Protein AF-A0A961GSX2-F1 (afdb_monomer)

Foldseek 3Di:
DDDPDDPQDFDFDDDDDDDDDDDDDDDDDDPDPDDDDPPPDPPDPVVQPDDDALLDFDDWDPPPPDPDDRDPGDDRDAAEACDDLGPPKDFADWEWEQFPQRKIKIKTAKIWDADPVRHTPDIEGIAMFIGGNVCNRHTLAAADPSDTYHLEAQDPPADQDDPQQHDWDWGWQYWYWDDDPFKIKIKTKTFGWTGHPPRDIATFAIWIWIFIGGPVDGQRNHGNHTGTPGNHSAGSPGQHWRNYWDDPNPQKIKIKGWDADVVNDDPDTDDMTITMGGNPDDPPDD

Mean predicted aligned error: 13.29 Å

Solvent-accessible surface area (backbone atoms only — not comparable to full-atom values): 17254 Å² total; per-residue (Å²): 136,90,82,90,76,80,84,82,74,71,54,71,70,85,78,88,82,90,79,92,81,84,90,84,89,85,92,81,83,85,80,74,84,72,82,78,74,82,65,94,74,70,77,63,80,84,72,73,82,74,90,56,49,64,77,35,76,49,69,81,58,94,78,70,83,75,84,76,76,78,62,76,76,52,78,66,68,80,67,41,32,85,64,69,92,62,36,73,56,47,74,36,83,64,39,67,40,73,46,95,84,52,22,27,44,37,33,20,24,43,35,34,38,64,43,97,90,70,48,74,74,48,77,40,47,9,29,40,32,37,12,51,51,92,43,62,44,44,27,33,53,29,68,61,98,87,36,70,60,53,18,40,73,73,56,95,76,28,71,81,54,52,91,70,16,62,45,71,24,32,28,59,41,21,48,32,64,48,83,49,98,79,35,39,36,36,43,33,27,23,34,35,34,14,39,29,69,95,79,35,72,45,77,43,28,27,24,36,27,38,34,81,43,40,83,94,61,68,55,73,48,37,81,50,63,41,48,76,76,38,56,61,71,23,52,71,89,44,80,63,60,25,64,36,52,44,56,68,86,80,53,31,29,44,28,26,19,57,40,70,44,89,71,84,72,75,92,65,64,48,71,65,49,55,31,37,30,37,57,81,45,80,77,78,89,125

Radius of gyration: 20.42 Å; Cα contacts (8 Å, |Δi|>4): 587; chains: 1; bounding box: 56×47×59 Å

pLDDT: mean 72.55, std 27.13, range [20.7, 98.38]

Structure (mmCIF, N/CA/C/O backbone):
data_AF-A0A961GSX2-F1
#
_entry.id   AF-A0A961GSX2-F1
#
loop_
_atom_site.group_PDB
_atom_site.id
_atom_site.type_symbol
_atom_site.label_atom_id
_atom_site.label_alt_id
_atom_site.label_comp_id
_atom_site.label_asym_id
_atom_site.label_entity_id
_atom_site.label_seq_id
_atom_site.pdbx_PDB_ins_code
_atom_site.Cartn_x
_atom_site.Cartn_y
_atom_site.Cartn_z
_atom_site.occupancy
_atom_site.B_iso_or_equiv
_atom_site.auth_seq_id
_atom_site.auth_comp_id
_atom_site.auth_asym_id
_atom_site.auth_atom_id
_atom_site.pdbx_PDB_model_num
ATOM 1 N N . MET A 1 1 ? -24.588 23.757 14.844 1.00 30.72 1 MET A N 1
ATOM 2 C CA . MET A 1 1 ? -24.454 24.289 13.468 1.00 30.72 1 MET A CA 1
ATOM 3 C C . MET A 1 1 ? -23.403 23.452 12.762 1.00 30.72 1 MET A C 1
ATOM 5 O O . MET A 1 1 ? -22.352 23.222 13.338 1.00 30.72 1 MET A O 1
ATOM 9 N N . ALA A 1 2 ? -23.777 22.896 11.614 1.00 33.44 2 ALA A N 1
ATOM 10 C CA . ALA A 1 2 ? -23.168 21.744 10.956 1.00 33.44 2 ALA A CA 1
ATOM 11 C C . ALA A 1 2 ? -21.726 21.938 10.454 1.00 33.44 2 ALA A C 1
ATOM 13 O O . ALA A 1 2 ? -21.381 23.029 10.005 1.00 33.44 2 ALA A O 1
ATOM 14 N N . ARG A 1 3 ? -20.968 20.828 10.427 1.00 22.67 3 ARG A N 1
ATOM 15 C CA . ARG A 1 3 ? -20.075 20.398 9.330 1.00 22.67 3 ARG A CA 1
ATOM 16 C C . ARG A 1 3 ? -19.708 18.914 9.524 1.00 22.67 3 ARG A C 1
ATOM 18 O O . ARG A 1 3 ? -18.653 18.591 10.047 1.00 22.67 3 ARG A O 1
ATOM 25 N N . ASN A 1 4 ? -20.608 18.027 9.094 1.00 29.27 4 ASN A N 1
ATOM 26 C CA . ASN A 1 4 ? -20.240 16.666 8.698 1.00 29.27 4 ASN A CA 1
ATOM 27 C C . ASN A 1 4 ? -19.596 16.776 7.315 1.00 29.27 4 ASN A C 1
ATOM 29 O O . ASN A 1 4 ? -20.260 17.159 6.355 1.00 29.27 4 ASN A O 1
ATOM 33 N N . GLY A 1 5 ? -18.300 16.504 7.244 1.00 25.42 5 GLY A N 1
ATOM 34 C CA . GLY A 1 5 ? -17.524 16.456 6.012 1.00 25.42 5 GLY A CA 1
ATOM 35 C C . GLY A 1 5 ? -16.577 15.271 6.076 1.00 25.42 5 GLY A C 1
ATOM 36 O O . GLY A 1 5 ? -15.369 15.463 6.084 1.00 25.42 5 GLY A O 1
ATOM 37 N N . GLY A 1 6 ? -17.137 14.067 6.217 1.00 24.45 6 GLY A N 1
ATOM 38 C CA . GLY A 1 6 ? -16.404 12.834 5.965 1.00 24.45 6 GLY A CA 1
ATOM 39 C C . GLY A 1 6 ? -16.220 12.704 4.460 1.00 24.45 6 GLY A C 1
ATOM 40 O O . GLY A 1 6 ? -17.197 12.617 3.716 1.00 24.45 6 GLY A O 1
ATOM 41 N N . THR A 1 7 ? -14.977 12.781 4.003 1.00 24.48 7 THR A N 1
ATOM 42 C CA . THR A 1 7 ? -14.621 12.518 2.612 1.00 24.48 7 THR A CA 1
ATOM 43 C C . THR A 1 7 ? -14.797 11.019 2.381 1.00 24.48 7 THR A C 1
ATOM 45 O O . THR A 1 7 ? -13.999 10.217 2.849 1.00 24.48 7 THR A O 1
ATOM 48 N N . HIS A 1 8 ? -15.887 10.629 1.724 1.00 26.08 8 HIS A N 1
ATOM 49 C CA . HIS A 1 8 ? -16.097 9.259 1.265 1.00 26.08 8 HIS A CA 1
ATOM 50 C C . HIS A 1 8 ? -15.268 9.035 -0.003 1.00 26.08 8 HIS A C 1
ATOM 52 O O . HIS A 1 8 ? -15.403 9.800 -0.959 1.00 26.08 8 HIS A O 1
ATOM 58 N N . MET A 1 9 ? -14.423 8.003 -0.016 1.00 30.69 9 MET A N 1
ATOM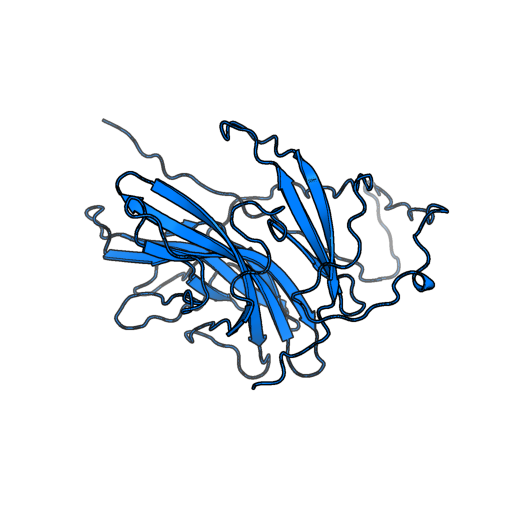 59 C CA . MET A 1 9 ? -13.563 7.675 -1.154 1.00 30.69 9 MET A CA 1
ATOM 60 C C . MET A 1 9 ? -13.942 6.327 -1.768 1.00 30.69 9 MET A C 1
ATOM 62 O O . MET A 1 9 ? -14.301 5.398 -1.056 1.00 30.69 9 MET A O 1
ATOM 66 N N . SER A 1 10 ? -13.909 6.264 -3.101 1.00 23.06 10 SER A N 1
ATOM 67 C CA . SER A 1 10 ? -14.409 5.156 -3.920 1.00 23.06 10 SER A CA 1
ATOM 68 C C . SER A 1 10 ? -13.326 4.130 -4.241 1.00 23.06 10 SER A C 1
ATOM 70 O O . SER A 1 10 ? -12.214 4.509 -4.590 1.00 23.06 10 SER A O 1
ATOM 72 N N . VAL A 1 11 ? -13.677 2.843 -4.190 1.00 29.69 11 VAL A N 1
ATOM 73 C CA . VAL A 1 11 ? -12.814 1.723 -4.595 1.00 29.69 11 VAL A CA 1
ATOM 74 C C . VAL A 1 11 ? -13.090 1.383 -6.064 1.00 29.69 11 VAL A C 1
ATOM 76 O O . VAL A 1 11 ? -14.246 1.204 -6.455 1.00 29.69 11 VAL A O 1
ATOM 79 N N . VAL A 1 12 ? -12.042 1.283 -6.887 1.00 27.12 12 VAL A N 1
ATOM 80 C CA . VAL A 1 12 ? -12.131 0.828 -8.285 1.00 27.12 12 VAL A CA 1
ATOM 81 C C . VAL A 1 12 ? -11.712 -0.637 -8.348 1.00 27.12 12 VAL A C 1
ATOM 83 O O . VAL A 1 12 ? -10.582 -0.978 -8.019 1.00 27.12 12 VAL A O 1
ATOM 86 N N . ARG A 1 13 ? -12.619 -1.511 -8.794 1.00 27.19 13 ARG A N 1
ATOM 87 C CA . ARG A 1 13 ? -12.307 -2.914 -9.094 1.00 27.19 13 ARG A CA 1
ATOM 88 C C . ARG A 1 13 ? -11.785 -3.001 -10.532 1.00 27.19 13 ARG A C 1
ATOM 90 O O . ARG A 1 13 ? -12.547 -2.740 -11.464 1.00 27.19 13 ARG A O 1
ATOM 97 N N . LEU A 1 14 ? -10.522 -3.381 -10.729 1.00 26.23 14 LEU A N 1
ATOM 98 C CA . LEU A 1 14 ? -10.046 -3.884 -12.022 1.00 26.23 14 LEU A CA 1
ATOM 99 C C . LEU A 1 14 ? -10.307 -5.391 -12.067 1.00 26.23 14 LEU A C 1
ATOM 101 O O . LEU A 1 14 ? -9.561 -6.178 -11.501 1.00 26.23 14 LEU A O 1
ATOM 105 N N . GLY A 1 15 ? -11.406 -5.792 -12.704 1.00 23.77 15 GLY A N 1
ATOM 106 C CA . GLY A 1 15 ? -11.667 -7.200 -12.987 1.00 23.77 15 GLY A CA 1
ATOM 107 C C . GLY A 1 15 ? -11.020 -7.604 -14.308 1.00 23.77 15 GLY A C 1
ATOM 108 O O . GLY A 1 15 ? -11.498 -7.190 -15.363 1.00 23.77 15 GLY A O 1
ATOM 109 N N . ALA A 1 16 ? -9.981 -8.436 -14.262 1.00 25.31 16 ALA A N 1
ATOM 110 C CA . ALA A 1 16 ? -9.603 -9.275 -15.393 1.00 25.31 16 ALA A CA 1
ATOM 111 C C . ALA A 1 16 ? -10.370 -10.600 -15.263 1.00 25.31 16 ALA A C 1
ATOM 113 O O . ALA A 1 16 ? -10.067 -11.420 -14.406 1.00 25.31 16 ALA A O 1
ATOM 114 N N . LEU A 1 17 ? -11.401 -10.804 -16.086 1.00 27.33 17 LEU A N 1
ATOM 115 C CA . LEU A 1 17 ? -12.099 -12.088 -16.191 1.00 27.33 17 LEU A CA 1
ATOM 116 C C . LEU A 1 17 ? -12.015 -12.576 -17.635 1.00 27.33 17 LEU A C 1
ATOM 118 O O . LEU A 1 17 ? -12.666 -12.028 -18.523 1.00 27.33 17 LEU A O 1
ATOM 122 N N . CYS A 1 18 ? -11.248 -13.643 -17.849 1.00 20.81 18 CYS A N 1
ATOM 123 C CA . CYS A 1 18 ? -11.344 -14.483 -19.036 1.00 20.81 18 CYS A CA 1
ATOM 124 C C . CYS A 1 18 ? -11.441 -15.942 -18.570 1.00 20.81 18 CYS A C 1
ATOM 126 O O . CYS A 1 18 ? -10.439 -16.616 -18.364 1.00 20.81 18 CYS A O 1
ATOM 128 N N . GLY A 1 19 ? -12.671 -16.409 -18.348 1.00 21.75 19 GLY A N 1
ATOM 129 C CA . GLY A 1 19 ? -12.993 -17.800 -18.036 1.00 21.75 19 GLY A CA 1
ATOM 130 C C . GLY A 1 19 ? -14.022 -18.317 -19.036 1.00 21.75 19 GLY A C 1
ATOM 131 O O . GLY A 1 19 ? -15.130 -17.793 -19.127 1.00 21.75 19 GLY A O 1
ATOM 132 N N . VAL A 1 20 ? -13.630 -19.314 -19.826 1.00 26.77 20 VAL A N 1
ATOM 133 C CA . VAL A 1 20 ? -14.434 -19.956 -20.874 1.00 26.77 20 VAL A CA 1
ATOM 134 C C . VAL A 1 20 ? -15.602 -20.740 -20.263 1.00 26.77 20 VAL A C 1
ATOM 136 O O . VAL A 1 20 ? -15.376 -21.600 -19.418 1.00 26.77 20 VAL A O 1
ATOM 139 N N . ALA A 1 21 ? -16.830 -20.545 -20.764 1.00 21.58 21 ALA A N 1
ATOM 140 C CA . ALA A 1 21 ? -17.884 -21.559 -20.673 1.00 21.58 21 ALA A CA 1
ATOM 141 C C . ALA A 1 21 ? -18.889 -21.491 -21.838 1.00 21.58 21 ALA A C 1
ATOM 143 O O . ALA A 1 21 ? -19.312 -20.429 -22.291 1.00 21.58 21 ALA A O 1
ATOM 144 N N . LEU A 1 22 ? -19.230 -22.688 -22.311 1.00 20.70 22 LEU A N 1
ATOM 145 C CA . LEU A 1 22 ? -19.957 -23.049 -23.523 1.00 20.70 22 LEU A CA 1
ATOM 146 C C . LEU A 1 22 ? -21.494 -22.895 -23.375 1.00 20.70 22 LEU A C 1
ATOM 148 O O . LEU A 1 22 ? -22.067 -23.185 -22.332 1.00 20.70 22 LEU A O 1
ATOM 152 N N . THR A 1 23 ? -22.126 -22.480 -24.476 1.00 23.39 23 THR A N 1
ATOM 153 C CA . THR A 1 23 ? -23.558 -22.336 -24.846 1.00 23.39 23 THR A CA 1
ATOM 154 C C . THR A 1 23 ? -24.688 -22.991 -24.021 1.00 23.39 23 THR A C 1
ATOM 156 O O . THR A 1 23 ? -24.765 -24.214 -23.954 1.00 23.39 23 THR A O 1
ATOM 159 N N . ALA A 1 24 ? -25.713 -22.189 -23.670 1.00 22.70 24 ALA A N 1
ATOM 160 C CA . ALA A 1 24 ? -27.103 -22.310 -24.169 1.00 22.70 24 ALA A CA 1
ATOM 161 C C . ALA A 1 24 ? -27.939 -21.039 -23.860 1.00 22.70 24 ALA A C 1
ATOM 163 O O . ALA A 1 24 ? -27.771 -20.397 -22.831 1.00 22.70 24 ALA A O 1
ATOM 164 N N . ALA A 1 25 ? -28.808 -20.662 -24.800 1.00 24.09 25 ALA A N 1
ATOM 165 C CA . ALA A 1 25 ? -29.433 -19.346 -24.958 1.00 24.09 25 ALA A CA 1
ATOM 166 C C . ALA A 1 25 ? -30.671 -19.070 -24.077 1.00 24.09 25 ALA A C 1
ATOM 168 O O . ALA A 1 25 ? -31.434 -19.990 -23.804 1.00 24.09 25 ALA A O 1
ATOM 169 N N . LEU A 1 26 ? -30.937 -17.781 -23.787 1.00 23.22 26 LEU A N 1
ATOM 170 C CA . LEU A 1 26 ? -32.182 -17.070 -24.156 1.00 23.22 26 LEU A CA 1
ATOM 171 C C . LEU A 1 26 ? -32.109 -15.552 -23.838 1.00 23.22 26 LEU A C 1
ATOM 173 O O . LEU A 1 26 ? -32.117 -15.134 -22.690 1.00 23.22 26 LEU A O 1
ATOM 177 N N . ALA A 1 27 ? -32.062 -14.769 -24.923 1.00 27.09 27 ALA A N 1
ATOM 178 C CA . ALA A 1 27 ? -32.554 -13.400 -25.142 1.00 27.09 27 ALA A CA 1
ATOM 179 C C . ALA A 1 27 ? -32.303 -12.284 -24.097 1.00 27.09 27 ALA A C 1
ATOM 181 O O . ALA A 1 27 ? -33.093 -12.075 -23.181 1.00 27.09 27 ALA A O 1
ATOM 182 N N . GLY A 1 28 ? -31.310 -11.431 -24.388 1.00 25.28 28 GLY A N 1
ATOM 183 C CA . GLY A 1 28 ? -31.209 -10.074 -23.838 1.00 25.28 28 GLY A CA 1
ATOM 184 C C . GLY A 1 28 ? -29.863 -9.398 -24.121 1.00 25.28 28 GLY A C 1
ATOM 185 O O . GLY A 1 28 ? -28.977 -9.461 -23.286 1.00 25.28 28 GLY A O 1
ATOM 186 N N . GLY A 1 29 ? -29.710 -8.772 -25.296 1.00 25.67 29 GLY A N 1
ATOM 187 C CA . GLY A 1 29 ? -28.671 -7.768 -25.598 1.00 25.67 29 GLY A CA 1
ATOM 188 C C . GLY A 1 29 ? -27.204 -8.159 -25.358 1.00 25.67 29 GLY A C 1
ATOM 189 O O . GLY A 1 29 ? -26.587 -7.691 -24.409 1.00 25.67 29 GLY A O 1
ATOM 190 N N . LEU A 1 30 ? -26.611 -8.943 -26.263 1.00 23.73 30 LEU A N 1
ATOM 191 C CA . LEU A 1 30 ? -25.163 -9.184 -26.289 1.00 23.73 30 LEU A CA 1
ATOM 192 C C . LEU A 1 30 ? -24.430 -7.943 -26.830 1.00 23.73 30 LEU A C 1
ATOM 194 O O . LEU A 1 30 ? -24.454 -7.689 -28.033 1.00 23.73 30 LEU A O 1
ATOM 198 N N . SER A 1 31 ? -23.738 -7.201 -25.964 1.00 28.97 31 SER A N 1
ATOM 199 C CA . SER A 1 31 ? -22.569 -6.425 -26.390 1.00 28.97 31 SER A CA 1
ATOM 200 C C . SER A 1 31 ? -21.407 -7.407 -26.496 1.00 28.97 31 SER A C 1
ATOM 202 O O . SER A 1 31 ? -20.814 -7.788 -25.491 1.00 28.97 31 SER A O 1
ATOM 204 N N . ALA A 1 32 ? -21.146 -7.889 -27.707 1.00 25.20 32 ALA A N 1
ATOM 205 C CA . ALA A 1 32 ? -20.040 -8.791 -27.986 1.00 25.20 32 ALA A CA 1
ATOM 206 C C . ALA A 1 32 ? -18.697 -8.099 -27.688 1.00 25.20 32 ALA A C 1
ATOM 208 O O . ALA A 1 32 ? -18.423 -7.027 -28.228 1.00 25.20 32 ALA A O 1
ATOM 209 N N . CYS A 1 33 ? -17.847 -8.721 -26.866 1.00 23.22 33 CYS A N 1
ATOM 210 C CA . CYS A 1 33 ? -16.419 -8.419 -26.854 1.00 23.22 33 CYS A CA 1
ATOM 211 C C . CYS A 1 33 ? -15.866 -8.814 -28.226 1.00 23.22 33 CYS A C 1
ATOM 213 O O . CYS A 1 33 ? -15.788 -10.001 -28.543 1.00 23.22 33 CYS A O 1
ATOM 215 N N . GLN A 1 34 ? -15.550 -7.836 -29.071 1.00 24.42 34 GLN A N 1
ATOM 216 C CA . GLN A 1 34 ? -14.806 -8.123 -30.290 1.00 24.42 34 GLN A CA 1
ATOM 217 C C . GLN A 1 34 ? -13.349 -8.427 -29.911 1.00 24.42 34 GLN A C 1
ATOM 219 O O . GLN A 1 34 ? -12.794 -7.708 -29.076 1.00 24.42 34 GLN A O 1
ATOM 224 N N . PRO A 1 35 ? -12.722 -9.468 -30.483 1.00 24.92 35 PRO A N 1
ATOM 225 C CA . PRO A 1 35 ? -11.281 -9.630 -30.380 1.00 24.92 35 PRO A CA 1
ATOM 226 C C . PRO A 1 35 ? -10.616 -8.402 -31.008 1.00 24.92 35 PRO A C 1
ATOM 228 O O . PRO A 1 35 ? -10.943 -8.015 -32.130 1.00 24.92 35 PRO A O 1
ATOM 231 N N . VAL A 1 36 ? -9.715 -7.768 -30.262 1.00 31.66 36 VAL A N 1
ATOM 232 C CA . VAL A 1 36 ? -8.802 -6.773 -30.822 1.00 31.66 36 VAL A CA 1
ATOM 233 C C . VAL A 1 36 ? -7.845 -7.544 -31.724 1.00 31.66 36 VAL A C 1
ATOM 235 O O . VAL A 1 36 ? -7.139 -8.433 -31.250 1.00 31.66 36 VAL A O 1
ATOM 238 N N . GLU A 1 37 ? -7.867 -7.264 -33.027 1.00 24.06 37 GLU A N 1
ATOM 239 C CA . GLU A 1 37 ? -6.825 -7.763 -33.923 1.00 24.06 37 GLU A CA 1
ATOM 240 C C . GLU A 1 37 ? -5.473 -7.208 -33.450 1.00 24.06 37 GLU A C 1
ATOM 242 O O . GLU A 1 37 ? -5.399 -6.026 -33.095 1.00 24.06 37 GLU A O 1
ATOM 247 N N . PRO A 1 38 ? -4.410 -8.030 -33.393 1.00 28.22 38 PRO A N 1
ATOM 248 C CA . PRO A 1 38 ? -3.095 -7.546 -33.009 1.00 28.22 38 PRO A CA 1
ATOM 249 C C . PRO A 1 38 ? -2.678 -6.451 -33.990 1.00 28.22 38 PRO A C 1
ATOM 251 O O . PRO A 1 38 ? -2.595 -6.676 -35.196 1.00 28.22 38 PRO A O 1
ATOM 254 N N . HIS A 1 39 ? -2.446 -5.249 -33.468 1.00 29.88 39 HIS A N 1
ATOM 255 C CA . HIS A 1 39 ? -1.883 -4.162 -34.250 1.00 29.88 39 HIS A CA 1
ATOM 256 C C . HIS A 1 39 ? -0.472 -4.589 -34.683 1.00 29.88 39 HIS A C 1
ATOM 258 O O . HIS A 1 39 ? 0.382 -4.852 -33.835 1.00 29.88 39 HIS A O 1
ATOM 264 N N . GLU A 1 40 ? -0.226 -4.678 -35.995 1.00 28.56 40 GLU A N 1
ATOM 265 C CA . GLU A 1 40 ? 1.129 -4.782 -36.548 1.00 28.56 40 GLU A CA 1
ATOM 266 C C . GLU A 1 40 ? 1.920 -3.559 -36.061 1.00 28.56 40 GLU A C 1
ATOM 268 O O . GLU A 1 40 ? 1.687 -2.432 -36.499 1.00 28.56 40 GLU A O 1
ATOM 273 N N . GLY A 1 41 ? 2.767 -3.777 -35.057 1.00 30.62 41 GLY A N 1
ATOM 274 C CA . GLY A 1 41 ? 3.379 -2.716 -34.260 1.00 30.62 41 GLY A CA 1
ATOM 275 C C . GLY A 1 41 ? 3.716 -3.112 -32.820 1.00 30.62 41 GLY A C 1
ATOM 276 O O . GLY A 1 41 ? 4.282 -2.287 -32.112 1.00 30.62 41 GLY A O 1
ATOM 277 N N . SER A 1 42 ? 3.412 -4.340 -32.372 1.00 29.14 42 SER A N 1
ATOM 278 C CA . SER A 1 42 ? 4.018 -4.870 -31.142 1.00 29.14 42 SER A CA 1
ATOM 279 C C . SER A 1 42 ? 5.548 -4.800 -31.246 1.00 29.14 42 SER A C 1
ATOM 281 O O . SER A 1 42 ? 6.094 -5.323 -32.223 1.00 29.14 42 SER A O 1
ATOM 283 N N . PRO A 1 43 ? 6.244 -4.175 -30.280 1.00 33.16 43 PRO A N 1
ATOM 284 C CA . PRO A 1 43 ? 7.696 -4.203 -30.250 1.00 33.16 43 PRO A CA 1
ATOM 285 C C . PRO A 1 43 ? 8.177 -5.655 -30.161 1.00 33.16 43 PRO A C 1
ATOM 287 O O . PRO A 1 43 ? 7.602 -6.482 -29.452 1.00 33.16 43 PRO A O 1
ATOM 290 N N . ASP A 1 44 ? 9.200 -5.964 -30.954 1.00 27.39 44 ASP A N 1
ATOM 291 C CA . ASP A 1 44 ? 9.822 -7.280 -31.025 1.00 27.39 44 ASP A CA 1
ATOM 292 C C . ASP A 1 44 ? 10.406 -7.641 -29.644 1.00 27.39 44 ASP A C 1
ATOM 294 O O . ASP A 1 44 ? 11.309 -6.939 -29.174 1.00 27.39 44 ASP A O 1
ATOM 298 N N . PRO A 1 45 ? 9.946 -8.720 -28.980 1.00 33.88 45 PRO A N 1
ATOM 299 C CA . PRO A 1 45 ? 10.486 -9.140 -27.686 1.00 33.88 45 PRO A CA 1
ATOM 300 C C . PRO A 1 45 ? 11.982 -9.496 -27.755 1.00 33.88 45 PRO A C 1
ATOM 302 O O . PRO A 1 45 ? 12.638 -9.604 -26.723 1.00 33.88 45 PRO A O 1
ATOM 305 N N . ALA A 1 46 ? 12.555 -9.638 -28.958 1.00 29.61 46 ALA A N 1
ATOM 306 C CA . ALA A 1 46 ? 13.984 -9.859 -29.157 1.00 29.61 46 ALA A CA 1
ATOM 307 C C . ALA A 1 46 ? 14.858 -8.590 -29.033 1.00 29.61 46 ALA A C 1
ATOM 309 O O . ALA A 1 46 ? 16.085 -8.709 -29.019 1.00 29.61 46 ALA A O 1
ATOM 310 N N . ALA A 1 47 ? 14.274 -7.387 -28.927 1.00 29.77 47 ALA A N 1
ATOM 311 C CA . ALA A 1 47 ? 15.033 -6.146 -28.725 1.00 29.77 47 ALA A CA 1
ATOM 312 C C . ALA A 1 47 ? 15.359 -5.854 -27.241 1.00 29.77 47 ALA A C 1
ATOM 314 O O . ALA A 1 47 ? 16.279 -5.081 -26.965 1.00 29.77 47 ALA A O 1
ATOM 315 N N . ALA A 1 48 ? 14.683 -6.526 -26.298 1.00 34.34 48 ALA A N 1
ATOM 316 C CA . ALA A 1 48 ? 14.856 -6.392 -24.846 1.00 34.34 48 ALA A CA 1
ATOM 317 C C . ALA A 1 48 ? 16.085 -7.170 -24.333 1.00 34.34 48 ALA A C 1
ATOM 319 O O . ALA A 1 48 ? 16.011 -8.106 -23.540 1.00 34.34 48 ALA A O 1
ATOM 320 N N . GLY A 1 49 ? 17.264 -6.815 -24.832 1.00 27.31 49 GLY A N 1
ATOM 321 C CA . GLY A 1 49 ? 18.526 -7.392 -24.386 1.00 27.31 49 GLY A CA 1
ATOM 322 C C . GLY A 1 49 ? 19.107 -6.644 -23.191 1.00 27.31 49 GLY A C 1
ATOM 323 O O . GLY A 1 49 ? 20.088 -5.927 -23.389 1.00 27.31 49 GLY A O 1
ATOM 324 N N . ARG A 1 50 ? 18.531 -6.806 -21.988 1.00 29.58 50 ARG A N 1
ATOM 325 C CA . ARG A 1 50 ? 19.183 -6.635 -20.665 1.00 29.58 50 ARG A CA 1
ATOM 326 C C . ARG A 1 50 ? 18.197 -6.946 -19.528 1.00 29.58 50 ARG A C 1
ATOM 328 O O . ARG A 1 50 ? 17.367 -6.115 -19.189 1.00 29.58 50 ARG A O 1
ATOM 335 N N . SER A 1 51 ? 18.356 -8.125 -18.934 1.00 30.66 51 SER A N 1
ATOM 336 C CA . SER A 1 51 ? 17.788 -8.512 -17.638 1.00 30.66 51 SER A CA 1
ATOM 337 C C . SER A 1 51 ? 18.385 -7.663 -16.510 1.00 30.66 51 SER A C 1
ATOM 339 O O . SER A 1 51 ? 19.604 -7.438 -16.491 1.00 30.66 51 SER A O 1
ATOM 341 N N . GLY A 1 52 ? 17.562 -7.218 -15.566 1.00 32.47 52 GLY A N 1
ATOM 342 C CA . GLY A 1 52 ? 17.989 -6.454 -14.393 1.00 32.47 52 GLY A CA 1
ATOM 343 C C . GLY A 1 52 ? 16.981 -6.594 -13.246 1.00 32.47 52 GLY A C 1
ATOM 344 O O . GLY A 1 52 ? 15.813 -6.844 -13.515 1.00 32.47 52 GLY A O 1
ATOM 345 N N . PRO A 1 53 ? 17.399 -6.463 -11.970 1.00 38.84 53 PRO A N 1
ATOM 346 C CA . PRO A 1 53 ? 16.506 -6.616 -10.814 1.00 38.84 53 PRO A CA 1
ATOM 347 C C . PRO A 1 53 ? 15.288 -5.676 -10.850 1.00 38.84 53 PRO A C 1
ATOM 349 O O . PRO A 1 53 ? 15.284 -4.709 -11.603 1.00 38.84 53 PRO A O 1
ATOM 352 N N . VAL A 1 54 ? 14.300 -5.887 -9.969 1.00 40.44 54 VAL A N 1
ATOM 353 C CA . VAL A 1 54 ? 13.047 -5.089 -9.835 1.00 40.44 54 VAL A CA 1
ATOM 354 C C . VAL A 1 54 ? 13.280 -3.564 -9.692 1.00 40.44 54 VAL A C 1
ATOM 356 O O . VAL A 1 54 ? 12.364 -2.752 -9.816 1.00 40.44 54 VAL A O 1
ATOM 359 N N . SER A 1 55 ? 14.529 -3.150 -9.464 1.00 37.81 55 SER A N 1
ATOM 360 C CA . SER A 1 55 ? 15.019 -1.770 -9.476 1.00 37.81 55 SER A CA 1
ATOM 361 C C . SER A 1 55 ? 15.346 -1.192 -10.866 1.00 37.81 55 SER A C 1
ATOM 363 O O . SER A 1 55 ? 15.662 -0.004 -10.965 1.00 37.81 55 SER A O 1
ATOM 365 N N . TRP A 1 56 ? 15.264 -1.977 -11.943 1.00 37.25 56 TRP A N 1
ATOM 366 C CA . TRP A 1 56 ? 15.571 -1.548 -13.306 1.00 37.25 56 TRP A CA 1
ATOM 367 C C . TRP A 1 56 ? 14.295 -1.335 -14.113 1.00 37.25 56 TRP A C 1
ATOM 369 O O . TRP A 1 56 ? 13.548 -2.260 -14.413 1.00 37.25 56 TRP A O 1
ATOM 379 N N . VAL A 1 57 ? 14.082 -0.083 -14.509 1.00 40.94 57 VAL A N 1
ATOM 380 C CA . VAL A 1 57 ? 13.142 0.264 -15.573 1.00 40.94 57 VAL A CA 1
ATOM 381 C C . VAL A 1 57 ? 13.816 -0.053 -16.902 1.00 40.94 57 VAL A C 1
ATOM 383 O O . VAL A 1 57 ? 14.777 0.628 -17.275 1.00 40.94 57 VAL A O 1
ATOM 386 N N . ALA A 1 58 ? 13.333 -1.076 -17.602 1.00 37.28 58 ALA A N 1
ATOM 387 C CA . ALA A 1 58 ? 13.695 -1.290 -18.995 1.00 37.28 58 ALA A CA 1
ATOM 388 C C . ALA A 1 58 ? 12.709 -0.520 -19.886 1.00 37.28 58 ALA A C 1
ATOM 390 O O . ALA A 1 58 ? 11.504 -0.519 -19.645 1.00 37.28 58 ALA A O 1
ATOM 391 N N . ASP A 1 59 ? 13.263 0.162 -20.886 1.00 45.44 59 ASP A N 1
ATOM 392 C CA . ASP A 1 59 ? 12.571 0.824 -21.992 1.00 45.44 59 ASP A CA 1
ATOM 393 C C . ASP A 1 59 ? 11.472 1.836 -21.615 1.00 45.44 59 ASP A C 1
ATOM 395 O O . ASP A 1 59 ? 10.300 1.542 -21.386 1.00 45.44 59 ASP A O 1
ATOM 399 N N . PHE A 1 60 ? 11.878 3.106 -21.624 1.00 42.72 60 PHE A N 1
ATOM 400 C CA . PHE A 1 60 ? 10.977 4.249 -21.660 1.00 42.72 60 PHE A CA 1
ATOM 401 C C . PHE A 1 60 ? 10.554 4.503 -23.112 1.00 42.72 60 PHE A C 1
ATOM 403 O O . PHE A 1 60 ? 11.352 5.020 -23.895 1.00 42.72 60 PHE A O 1
ATOM 410 N N . GLU A 1 61 ? 9.312 4.176 -23.476 1.00 47.38 61 GLU A N 1
ATOM 411 C CA . GLU A 1 61 ? 8.722 4.627 -24.742 1.00 47.38 61 GLU A CA 1
ATOM 412 C C . GLU A 1 61 ? 7.953 5.945 -24.519 1.00 47.38 61 GLU A C 1
ATOM 414 O O . GLU A 1 61 ? 6.827 5.922 -24.018 1.00 47.38 61 GLU A O 1
ATOM 419 N N . PRO A 1 62 ? 8.524 7.116 -24.873 1.00 41.38 62 PRO A N 1
ATOM 420 C CA . PRO A 1 62 ? 7.904 8.420 -24.610 1.00 41.38 62 PRO A CA 1
ATOM 421 C C . PRO A 1 62 ? 6.561 8.640 -25.323 1.00 41.38 62 PRO A C 1
ATOM 423 O O . PRO A 1 62 ? 5.794 9.503 -24.898 1.00 41.38 62 PRO A O 1
ATOM 426 N N . ASP A 1 63 ? 6.277 7.870 -26.379 1.00 39.47 63 ASP A N 1
ATOM 427 C CA . ASP A 1 63 ? 5.161 8.108 -27.301 1.00 39.47 63 ASP A CA 1
ATOM 428 C C . ASP A 1 63 ? 4.069 7.019 -27.258 1.00 39.47 63 ASP A C 1
ATOM 430 O O . ASP A 1 63 ? 3.090 7.088 -28.008 1.00 39.47 63 ASP A O 1
ATOM 434 N N . ALA A 1 64 ? 4.183 6.028 -26.366 1.00 44.31 64 ALA A N 1
ATOM 435 C CA . ALA A 1 64 ? 3.166 4.992 -26.205 1.00 44.31 64 ALA A CA 1
ATOM 436 C C . ALA A 1 64 ? 1.925 5.552 -25.478 1.00 44.31 64 ALA A C 1
ATOM 438 O O . ALA A 1 64 ? 1.803 5.501 -24.253 1.00 44.31 64 ALA A O 1
ATOM 439 N N . GLN A 1 65 ? 0.961 6.088 -26.236 1.00 39.16 65 GLN A N 1
ATOM 440 C CA . GLN A 1 65 ? -0.381 6.383 -25.722 1.00 39.16 65 GLN A CA 1
ATOM 441 C C . GLN A 1 65 ? -1.159 5.081 -25.509 1.00 39.16 65 GLN A C 1
ATOM 443 O O . GLN A 1 65 ? -1.924 4.648 -26.372 1.00 39.16 65 GLN A O 1
ATOM 448 N N . LEU A 1 66 ? -1.003 4.460 -24.341 1.00 45.91 66 LEU A N 1
ATOM 449 C CA . LEU A 1 66 ? -1.884 3.368 -23.949 1.00 45.91 66 LEU A CA 1
ATOM 450 C C . LEU A 1 66 ? -3.165 3.929 -23.318 1.00 45.91 66 LEU A C 1
ATOM 452 O O . LEU A 1 66 ? -3.152 4.529 -22.243 1.00 45.91 66 LEU A O 1
ATOM 456 N N . VAL A 1 67 ? -4.299 3.703 -23.982 1.00 41.28 67 VAL A N 1
ATOM 457 C CA . VAL A 1 67 ? -5.632 3.981 -23.434 1.00 41.28 67 VAL A CA 1
ATOM 458 C C . VAL A 1 67 ? -6.023 2.824 -22.513 1.00 41.28 67 VAL A C 1
ATOM 460 O O . VAL A 1 67 ? -6.800 1.947 -22.889 1.00 41.28 67 VAL A O 1
ATOM 463 N N . ALA A 1 68 ? -5.486 2.796 -21.293 1.00 44.50 68 ALA A N 1
ATOM 464 C CA . ALA A 1 68 ? -6.061 1.959 -20.247 1.00 44.50 68 ALA A CA 1
ATOM 465 C C . ALA A 1 68 ? -7.468 2.498 -19.932 1.00 44.50 68 ALA A C 1
ATOM 467 O O . ALA A 1 68 ? -7.632 3.647 -19.513 1.00 44.50 68 ALA A O 1
ATOM 468 N N . ARG A 1 69 ? -8.516 1.700 -20.174 1.00 42.69 69 ARG A N 1
ATOM 469 C CA . ARG A 1 69 ? -9.866 2.074 -19.736 1.00 42.69 69 ARG A CA 1
ATOM 470 C C . ARG A 1 69 ? -9.948 1.892 -18.230 1.00 42.69 69 ARG A C 1
ATOM 472 O O . ARG A 1 69 ? -9.972 0.767 -17.742 1.00 42.69 69 ARG A O 1
ATOM 479 N N . VAL A 1 70 ? -10.069 3.005 -17.517 1.00 51.06 70 VAL A N 1
ATOM 480 C CA . VAL A 1 70 ? -10.574 3.007 -16.144 1.00 51.06 70 VAL A CA 1
ATOM 481 C C . VAL A 1 70 ? -11.964 2.360 -16.176 1.00 51.06 70 VAL A C 1
ATOM 483 O O . VAL A 1 70 ? -12.841 2.803 -16.925 1.00 51.06 70 VAL A O 1
ATOM 486 N N . GLY A 1 71 ? -12.150 1.272 -15.424 1.00 50.19 71 GLY A N 1
ATOM 487 C CA . GLY A 1 71 ? -13.469 0.667 -15.229 1.00 50.19 71 GLY A CA 1
ATOM 488 C C . GLY A 1 71 ? -14.447 1.679 -14.624 1.00 50.19 71 GLY A C 1
ATOM 489 O O . GLY A 1 71 ? -14.036 2.697 -14.066 1.00 50.19 71 GLY A O 1
ATOM 490 N N . GLN A 1 72 ? -15.756 1.439 -14.730 1.00 51.28 72 GLN A N 1
ATOM 491 C CA . GLN A 1 72 ? -16.706 2.310 -14.035 1.00 51.28 72 GLN A CA 1
ATOM 492 C C . GLN A 1 72 ? -16.444 2.263 -12.527 1.00 51.28 72 GLN A C 1
ATOM 494 O O . GLN A 1 72 ? -16.303 1.185 -11.950 1.00 51.28 72 GLN A O 1
ATOM 499 N N . VAL A 1 73 ? -16.392 3.439 -11.900 1.00 59.75 73 VAL A N 1
ATOM 500 C CA . VAL A 1 73 ? -16.330 3.549 -10.441 1.00 59.75 73 VAL A CA 1
ATOM 501 C C . VAL A 1 73 ? -17.587 2.892 -9.874 1.00 59.75 73 VAL A C 1
ATOM 503 O O . VAL A 1 73 ? -18.704 3.283 -10.218 1.00 59.75 73 VAL A O 1
ATOM 506 N N . GLY A 1 74 ? -17.390 1.852 -9.066 1.00 62.66 74 GLY A N 1
ATOM 507 C CA . GLY A 1 74 ? -18.469 1.112 -8.424 1.00 62.66 74 GLY A CA 1
ATOM 508 C C . GLY A 1 74 ? -19.019 1.823 -7.189 1.00 62.66 74 GLY A C 1
ATOM 509 O O . GLY A 1 74 ? -18.632 2.942 -6.852 1.00 62.66 74 GLY A O 1
ATOM 510 N N . GLU A 1 75 ? -19.926 1.144 -6.491 1.00 75.75 75 GLU A N 1
ATOM 511 C CA . GLU A 1 75 ? -20.393 1.585 -5.179 1.00 75.75 75 GLU A CA 1
ATOM 512 C C . GLU A 1 75 ? -19.231 1.639 -4.178 1.00 75.75 75 GLU A C 1
ATOM 514 O O . GLU A 1 75 ? -18.408 0.725 -4.094 1.00 75.75 75 GLU A O 1
ATOM 519 N N . VAL A 1 76 ? -19.189 2.715 -3.393 1.00 74.56 76 VA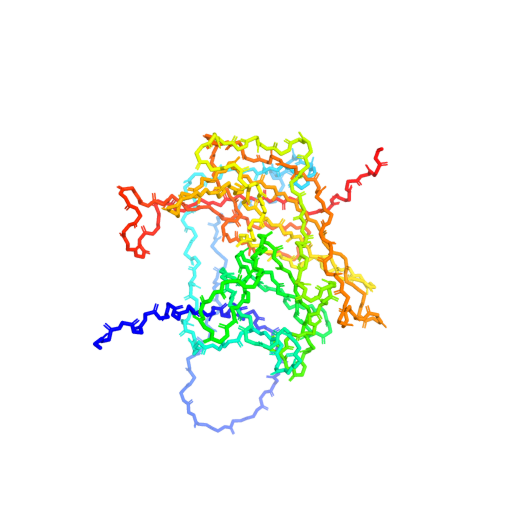L A N 1
ATOM 520 C CA . VAL A 1 76 ? -18.222 2.869 -2.308 1.00 74.56 76 VAL A CA 1
ATOM 521 C C . VAL A 1 76 ? -18.579 1.926 -1.169 1.00 74.56 76 VAL A C 1
ATOM 523 O O . VAL A 1 76 ? -19.642 2.057 -0.564 1.00 74.56 76 VAL A O 1
ATOM 526 N N . ARG A 1 77 ? -17.663 1.018 -0.832 1.00 82.81 77 ARG A N 1
ATOM 527 C CA . ARG A 1 77 ? -17.798 0.113 0.310 1.00 82.81 77 ARG A CA 1
ATOM 528 C C . ARG A 1 77 ? -16.664 0.363 1.304 1.00 82.81 77 ARG A C 1
ATOM 530 O O . ARG A 1 77 ? -15.515 0.428 0.869 1.00 82.81 77 ARG A O 1
ATOM 537 N N . PRO A 1 78 ? -16.957 0.512 2.608 1.00 86.88 78 PRO A N 1
ATOM 538 C CA . PRO A 1 78 ? -15.908 0.609 3.612 1.00 86.88 78 PRO A CA 1
ATOM 539 C C . PRO A 1 78 ? -15.125 -0.705 3.677 1.00 86.88 78 PRO A C 1
ATOM 541 O O . PRO A 1 78 ? -15.714 -1.780 3.552 1.00 86.88 78 PRO A O 1
ATOM 544 N N . VAL A 1 79 ? -13.816 -0.593 3.893 1.00 92.62 79 VAL A N 1
ATOM 545 C CA . VAL A 1 79 ? -12.917 -1.723 4.140 1.00 92.62 79 VAL A CA 1
ATOM 546 C C . VAL A 1 79 ? -12.378 -1.598 5.557 1.00 92.62 79 VAL A C 1
ATOM 548 O O . VAL A 1 79 ? -11.806 -0.565 5.911 1.00 92.62 79 VAL A O 1
ATOM 551 N N . GLY A 1 80 ? -12.558 -2.633 6.371 1.00 94.19 80 GLY A N 1
ATOM 552 C CA . GLY A 1 80 ? -12.075 -2.633 7.748 1.00 94.19 80 GLY A CA 1
ATOM 553 C C . GLY A 1 80 ? -12.640 -3.775 8.594 1.00 94.19 80 GLY A C 1
ATOM 554 O O . GLY A 1 80 ? -13.529 -4.500 8.133 1.00 94.19 80 GLY A O 1
ATOM 555 N N . PRO A 1 81 ? -12.177 -3.908 9.849 1.00 94.62 81 PRO A N 1
ATOM 556 C CA . PRO A 1 81 ? -12.769 -4.822 10.813 1.00 94.62 81 PRO A CA 1
ATOM 557 C C . PRO A 1 81 ? -14.243 -4.507 11.028 1.00 94.62 81 PRO A C 1
ATOM 559 O O . PRO A 1 81 ? -14.630 -3.350 11.219 1.00 94.62 81 PRO A O 1
ATOM 562 N N . ARG A 1 82 ? -15.071 -5.552 11.046 1.00 92.12 82 ARG A N 1
ATOM 563 C CA . ARG A 1 82 ? -16.496 -5.415 11.366 1.00 92.12 82 ARG A CA 1
ATOM 564 C C . ARG A 1 82 ? -16.714 -5.123 12.851 1.00 92.12 82 ARG A C 1
ATOM 566 O O . ARG A 1 82 ? -17.527 -4.269 13.185 1.00 92.12 82 ARG A O 1
ATOM 573 N N . ASP A 1 83 ? -15.971 -5.816 13.708 1.00 89.19 83 ASP A N 1
ATOM 574 C CA . ASP A 1 83 ? -16.147 -5.829 15.159 1.00 89.19 83 ASP A CA 1
ATOM 575 C C . ASP A 1 83 ? -14.792 -5.685 15.879 1.00 89.19 83 ASP A C 1
ATOM 577 O O . ASP A 1 83 ? -13.729 -5.807 15.270 1.00 89.19 83 ASP A O 1
ATOM 581 N N . GLY A 1 84 ? -14.830 -5.444 17.193 1.00 88.75 84 GLY A N 1
ATOM 582 C CA . GLY A 1 84 ? -13.640 -5.379 18.050 1.00 88.75 84 GLY A CA 1
ATOM 583 C C . GLY A 1 84 ? -13.086 -3.968 18.268 1.00 88.75 84 GLY A C 1
ATOM 584 O O . GLY A 1 84 ? -13.706 -2.968 17.913 1.00 88.75 84 GLY A O 1
ATOM 585 N N . GLU A 1 85 ? -11.914 -3.881 18.899 1.00 89.62 85 GLU A N 1
ATOM 586 C CA . GLU A 1 85 ? -11.289 -2.606 19.294 1.00 89.62 85 GLU A CA 1
ATOM 587 C C . GLU A 1 85 ? -10.874 -1.736 18.100 1.00 89.62 85 GLU A C 1
ATOM 589 O O . GLU A 1 85 ? -10.897 -0.511 18.192 1.00 89.62 85 GLU A O 1
ATOM 594 N N . LEU A 1 86 ? -10.557 -2.375 16.973 1.00 92.88 86 LEU A N 1
ATOM 595 C CA . LEU A 1 86 ? -10.244 -1.722 15.705 1.00 92.88 86 LEU A CA 1
ATOM 596 C C . LEU A 1 86 ? -11.486 -1.524 14.815 1.00 92.88 86 LEU A C 1
ATOM 598 O O . LEU A 1 86 ? -11.366 -1.161 13.647 1.00 92.88 86 LEU A O 1
ATOM 602 N N . SER A 1 87 ? -12.697 -1.760 15.327 1.00 91.75 87 SER A N 1
ATOM 603 C CA . SER A 1 87 ? -13.899 -1.382 14.581 1.00 91.75 87 SER A CA 1
ATOM 604 C C . SER A 1 87 ? -13.960 0.143 14.423 1.00 91.75 87 SER A C 1
ATOM 606 O O . SER A 1 87 ? -13.704 0.898 15.361 1.00 91.75 87 SER A O 1
ATOM 608 N N . GLY A 1 88 ? -14.278 0.613 13.213 1.00 90.50 88 GLY A N 1
ATOM 609 C CA . GLY A 1 88 ? -14.378 2.048 12.919 1.00 90.50 88 GLY A CA 1
ATOM 610 C C . GLY A 1 88 ? -13.069 2.742 12.528 1.00 90.50 88 GLY A C 1
ATOM 611 O O . GLY A 1 88 ? -13.014 3.972 12.564 1.00 90.50 88 GLY A O 1
ATOM 612 N N . LEU A 1 89 ? -12.036 1.993 12.124 1.00 94.50 89 LEU A N 1
ATOM 613 C CA . LEU A 1 89 ? -10.848 2.580 11.498 1.00 94.50 89 LEU A CA 1
ATOM 614 C C . LEU A 1 89 ? -11.219 3.481 10.312 1.00 94.50 89 LEU A C 1
ATOM 616 O O . LEU A 1 89 ? -12.009 3.115 9.442 1.00 94.50 89 LEU A O 1
ATOM 620 N N . SER A 1 90 ? -10.588 4.650 10.263 1.00 93.56 90 SER A N 1
ATOM 621 C CA . SER A 1 90 ? -10.595 5.548 9.113 1.00 93.56 90 SER A CA 1
ATOM 622 C C . SER A 1 90 ? -9.347 5.283 8.283 1.00 93.56 90 SER A C 1
ATOM 624 O O . SER A 1 90 ? -8.237 5.383 8.807 1.00 93.56 90 SER A O 1
ATOM 626 N N . ARG A 1 91 ? -9.527 4.970 6.998 1.00 92.50 91 ARG A N 1
ATOM 627 C CA . ARG A 1 91 ? -8.450 4.557 6.092 1.00 92.50 91 ARG A CA 1
ATOM 628 C C . ARG A 1 91 ? -8.436 5.376 4.806 1.00 92.50 91 ARG A C 1
ATOM 630 O O . ARG A 1 91 ? -9.501 5.729 4.301 1.00 92.50 91 ARG A O 1
ATOM 637 N N . ASP A 1 92 ? -7.240 5.645 4.292 1.00 87.50 92 ASP A N 1
ATOM 638 C CA . ASP A 1 92 ? -7.010 6.361 3.030 1.00 87.50 92 ASP A CA 1
ATOM 639 C C . ASP A 1 92 ? -6.239 5.510 1.992 1.00 87.50 92 ASP A C 1
ATOM 641 O O . ASP A 1 92 ? -5.679 4.461 2.319 1.00 87.50 92 ASP A O 1
ATOM 645 N N . ALA A 1 93 ? -6.212 5.972 0.738 1.00 81.81 93 ALA A N 1
ATOM 646 C CA . ALA A 1 93 ? -5.681 5.336 -0.479 1.00 81.81 93 ALA A CA 1
ATOM 647 C C . ALA A 1 93 ? -6.353 4.005 -0.884 1.00 81.81 93 ALA A C 1
ATOM 649 O O . ALA A 1 93 ? -7.034 3.964 -1.904 1.00 81.81 93 ALA A O 1
ATOM 650 N N . GLY A 1 94 ? -6.209 2.944 -0.088 1.00 87.50 94 GLY A N 1
ATOM 651 C CA . GLY A 1 94 ? -6.781 1.618 -0.353 1.00 87.50 94 GLY A CA 1
ATOM 652 C C . GLY A 1 94 ? -6.299 0.972 -1.661 1.00 87.50 94 GLY A C 1
ATOM 653 O O . GLY A 1 94 ? -6.995 1.012 -2.673 1.00 87.50 94 GLY A O 1
ATOM 654 N N . VAL A 1 95 ? -5.139 0.315 -1.625 1.00 95.00 95 VAL A N 1
ATOM 655 C CA . VAL A 1 95 ? -4.633 -0.568 -2.690 1.00 95.00 95 VAL A CA 1
ATOM 656 C C . VAL A 1 95 ? -4.954 -2.011 -2.312 1.00 95.00 95 VAL A C 1
ATOM 658 O O . VAL A 1 95 ? -4.815 -2.380 -1.151 1.00 95.00 95 VAL A O 1
ATOM 661 N N . SER A 1 96 ? -5.382 -2.833 -3.269 1.00 95.62 96 SER A N 1
ATOM 662 C CA . SER A 1 96 ? -5.707 -4.241 -3.012 1.00 95.62 96 SER A CA 1
ATOM 663 C C . SER A 1 96 ? -5.109 -5.161 -4.059 1.00 95.62 96 SER A C 1
ATOM 665 O O . SER A 1 96 ? -4.950 -4.762 -5.214 1.00 95.62 96 SER A O 1
ATOM 667 N N . VAL A 1 97 ? -4.814 -6.389 -3.643 1.00 96.44 97 VAL A N 1
ATOM 668 C CA . VAL A 1 97 ? -4.410 -7.491 -4.518 1.00 96.44 97 VAL A CA 1
ATOM 669 C C . VAL A 1 97 ? -5.254 -8.706 -4.157 1.00 96.44 97 VAL A C 1
ATOM 671 O O . VAL A 1 97 ? -5.325 -9.079 -2.987 1.00 96.44 97 VAL A O 1
ATOM 674 N N . GLU A 1 98 ? -5.921 -9.283 -5.156 1.00 96.06 98 GLU A N 1
ATOM 675 C CA . GLU A 1 98 ? -6.577 -10.587 -5.026 1.00 96.06 98 GLU A CA 1
ATOM 676 C C . GLU A 1 98 ? -5.505 -11.679 -5.117 1.00 96.06 98 GLU A C 1
ATOM 678 O O . GLU A 1 98 ? -4.669 -11.648 -6.021 1.00 96.06 98 GLU A O 1
ATOM 683 N N . LEU A 1 99 ? -5.509 -12.587 -4.147 1.00 96.06 99 LEU A N 1
ATOM 684 C CA . LEU A 1 99 ? -4.558 -13.683 -3.983 1.00 96.06 99 LEU A CA 1
ATOM 685 C C . LEU A 1 99 ? -5.089 -14.956 -4.666 1.00 96.06 99 LEU A C 1
ATOM 687 O O . LEU A 1 99 ? -6.253 -15.028 -5.069 1.00 96.06 99 LEU A O 1
ATOM 691 N N . SER A 1 100 ? -4.242 -15.972 -4.810 1.00 94.06 100 SER A N 1
ATOM 692 C CA . SER A 1 100 ? -4.532 -17.216 -5.541 1.00 94.06 100 SER A CA 1
ATOM 693 C C . SER A 1 100 ? -5.716 -18.018 -4.986 1.00 94.06 100 SER A C 1
ATOM 695 O O . SER A 1 100 ? -6.411 -18.694 -5.749 1.00 94.06 100 SER A O 1
ATOM 697 N N . ASP A 1 101 ? -5.995 -17.915 -3.685 1.00 93.88 101 ASP A N 1
ATOM 698 C CA . ASP A 1 101 ? -7.137 -18.546 -3.011 1.00 93.88 101 ASP A CA 1
ATOM 699 C C . ASP A 1 101 ? -8.429 -17.697 -3.074 1.00 93.88 101 ASP A C 1
ATOM 701 O O . ASP A 1 101 ? -9.472 -18.080 -2.534 1.00 93.88 101 ASP A O 1
ATOM 705 N N . GLY A 1 102 ? -8.379 -16.538 -3.741 1.00 95.31 102 GLY A N 1
ATOM 706 C CA . GLY A 1 102 ? -9.463 -15.561 -3.833 1.00 95.31 102 GLY A CA 1
ATOM 707 C C . GLY A 1 102 ? -9.577 -14.633 -2.620 1.00 95.31 102 GLY A C 1
ATOM 708 O O . GLY A 1 102 ? -10.492 -13.805 -2.580 1.00 95.31 102 GLY A O 1
ATOM 709 N N . SER A 1 103 ? -8.692 -14.757 -1.627 1.00 98.06 103 SER A N 1
ATOM 710 C CA . SER A 1 103 ? -8.556 -13.774 -0.553 1.00 98.06 103 SER A CA 1
ATOM 711 C C . SER A 1 103 ? -7.943 -12.468 -1.060 1.00 98.06 103 SER A C 1
ATOM 713 O O . SER A 1 103 ? -7.541 -12.347 -2.216 1.00 98.06 103 SER A O 1
ATOM 715 N N . VAL A 1 104 ? -7.948 -11.434 -0.221 1.00 98.12 104 VAL A N 1
ATOM 716 C CA . VAL A 1 104 ? -7.484 -10.099 -0.601 1.00 98.12 104 VAL A CA 1
ATOM 717 C C . VAL A 1 104 ? -6.575 -9.546 0.480 1.00 98.12 104 VAL A C 1
ATOM 719 O O . VAL A 1 104 ? -6.954 -9.485 1.651 1.00 98.12 104 VAL A O 1
ATOM 722 N N . VAL A 1 105 ? -5.404 -9.062 0.077 1.00 98.38 105 VAL A N 1
ATOM 723 C CA . VAL A 1 105 ? -4.595 -8.172 0.912 1.00 98.38 105 VAL A CA 1
ATOM 724 C C . VAL A 1 105 ? -4.899 -6.722 0.554 1.00 98.38 105 VAL A C 1
ATOM 726 O O . VAL A 1 105 ? -4.981 -6.356 -0.621 1.00 98.38 105 VAL A O 1
ATOM 729 N N . TRP A 1 106 ? -5.078 -5.894 1.579 1.00 98.12 106 TRP A N 1
ATOM 730 C CA . TRP A 1 106 ? -5.298 -4.460 1.464 1.00 98.12 106 TRP A CA 1
ATOM 731 C C . TRP A 1 106 ? -4.138 -3.688 2.076 1.00 98.12 106 TRP A C 1
ATOM 733 O O . TRP A 1 106 ? -3.716 -3.991 3.188 1.00 98.12 106 TRP A O 1
ATOM 743 N N . PHE A 1 107 ? -3.701 -2.636 1.392 1.00 98.19 107 PHE A N 1
ATOM 744 C CA . PHE A 1 107 ? -2.726 -1.661 1.865 1.00 98.19 107 PHE A CA 1
ATOM 745 C C . PHE A 1 107 ? -3.375 -0.277 1.910 1.00 98.19 107 PHE A C 1
ATOM 747 O O . PHE A 1 107 ? -4.055 0.145 0.972 1.00 98.19 107 PHE A O 1
ATOM 754 N N . PHE A 1 108 ? -3.138 0.467 2.982 1.00 96.62 108 PHE A N 1
ATOM 755 C CA . PHE A 1 108 ? -3.748 1.767 3.242 1.00 96.62 108 PHE A CA 1
ATOM 756 C C . PHE A 1 108 ? -2.677 2.828 3.448 1.00 96.62 108 PHE A C 1
ATOM 758 O O . PHE A 1 108 ? -1.643 2.550 4.047 1.00 96.62 108 PHE A O 1
ATOM 765 N N . GLY A 1 109 ? -2.936 4.042 2.964 1.00 94.50 109 GLY A N 1
ATOM 766 C CA . GLY A 1 109 ? -2.058 5.194 3.146 1.00 94.50 109 GLY A CA 1
ATOM 767 C C . GLY A 1 109 ? -2.055 5.651 4.595 1.00 94.50 109 GLY A C 1
ATOM 768 O O . GLY A 1 109 ? -1.128 5.355 5.335 1.00 94.50 109 GLY A O 1
ATOM 769 N N . ASP A 1 110 ? -3.108 6.336 5.021 1.00 93.50 110 ASP A N 1
ATOM 770 C CA . ASP A 1 110 ? -3.283 6.711 6.422 1.00 93.50 110 ASP A CA 1
ATOM 771 C C . ASP A 1 110 ? -4.253 5.755 7.101 1.00 93.50 110 ASP A C 1
ATOM 773 O O . ASP A 1 110 ? -5.253 5.335 6.512 1.00 93.50 110 ASP A O 1
ATOM 777 N N . THR A 1 111 ? -3.983 5.405 8.354 1.00 95.44 111 THR A N 1
ATOM 778 C CA . THR A 1 111 ? -4.933 4.676 9.195 1.00 95.44 111 THR A CA 1
ATOM 779 C C . THR A 1 111 ? -5.030 5.330 10.557 1.00 95.44 111 THR A C 1
ATOM 781 O O . THR A 1 111 ? -4.032 5.509 11.248 1.00 95.44 111 THR A O 1
ATOM 784 N N . ALA A 1 112 ? -6.247 5.687 10.947 1.00 95.56 112 ALA A N 1
ATOM 785 C CA . ALA A 1 112 ? -6.510 6.348 12.211 1.00 95.56 112 ALA A CA 1
ATOM 786 C C . ALA A 1 112 ? -7.725 5.745 12.902 1.00 95.56 112 ALA A C 1
ATOM 788 O O . ALA A 1 112 ? -8.693 5.342 12.253 1.00 95.56 112 ALA A O 1
ATOM 789 N N . LEU A 1 113 ? -7.696 5.770 14.228 1.00 95.12 113 LEU A N 1
ATOM 790 C CA . LEU A 1 113 ? -8.867 5.527 15.056 1.00 95.12 113 LEU A CA 1
ATOM 791 C C . LEU A 1 113 ? -9.135 6.764 15.905 1.00 95.12 113 LEU A C 1
ATOM 793 O O . LEU A 1 113 ? -8.209 7.387 16.429 1.00 95.12 113 LEU A O 1
ATOM 797 N N . PHE A 1 114 ? -10.408 7.117 16.035 1.00 93.50 114 PHE A N 1
ATOM 798 C CA . PHE A 1 114 ? -10.854 8.270 16.805 1.00 93.50 114 PHE A CA 1
ATOM 799 C C . PHE A 1 114 ? -11.695 7.812 17.991 1.00 93.50 114 PHE A C 1
ATOM 801 O O . PHE A 1 114 ? -12.480 6.870 17.890 1.00 93.50 114 PHE A O 1
ATOM 808 N N . GLU A 1 115 ? -11.540 8.505 19.109 1.00 93.31 115 GLU A N 1
ATOM 809 C CA . GLU A 1 115 ? -12.410 8.372 20.266 1.00 93.31 115 GLU A CA 1
ATOM 810 C C . GLU A 1 115 ? -13.795 8.985 19.987 1.00 93.31 115 GLU A C 1
ATOM 812 O O . GLU A 1 115 ? -13.939 9.838 19.102 1.00 93.31 115 GLU A O 1
ATOM 817 N N . PRO A 1 116 ? -14.831 8.632 20.773 1.00 92.50 116 PRO A N 1
ATOM 818 C CA . PRO A 1 116 ? -16.167 9.214 20.626 1.00 92.50 116 PRO A CA 1
ATOM 819 C C . PRO A 1 116 ? -16.228 10.744 20.771 1.00 92.50 116 PRO A C 1
ATOM 821 O O . PRO A 1 116 ? -17.163 11.367 20.270 1.00 92.50 116 PRO A O 1
ATOM 824 N N . ASP A 1 117 ? -15.259 11.361 21.455 1.00 95.06 117 ASP A N 1
ATOM 825 C CA . ASP A 1 117 ? -15.149 12.820 21.588 1.00 95.06 117 ASP A CA 1
ATOM 826 C C . ASP A 1 117 ? -14.485 13.503 20.373 1.00 95.06 117 ASP A C 1
ATOM 828 O O . ASP A 1 117 ? -14.375 14.730 20.329 1.00 95.06 117 ASP A O 1
ATOM 832 N N . GLY A 1 118 ? -14.082 12.715 19.370 1.00 92.31 118 GLY A N 1
ATOM 833 C CA . GLY A 1 118 ? -13.421 13.164 18.149 1.00 92.31 118 GLY A CA 1
ATOM 834 C C . GLY A 1 118 ? -11.908 13.342 18.282 1.00 92.31 118 GLY A C 1
ATOM 835 O O . GLY A 1 118 ? -11.266 13.728 17.303 1.00 92.31 118 GLY A O 1
ATOM 836 N N . SER A 1 119 ? -11.322 13.078 19.453 1.00 94.38 119 SER A N 1
ATOM 837 C CA . SER A 1 119 ? -9.869 13.024 19.597 1.00 94.38 119 SER A CA 1
ATOM 838 C C . SER A 1 119 ? -9.299 11.806 18.868 1.00 94.38 119 SER A C 1
ATOM 840 O O . SER A 1 119 ? -9.942 10.769 18.730 1.00 94.38 119 SER A O 1
ATOM 842 N N . MET A 1 120 ? -8.092 11.947 18.329 1.00 93.31 120 MET A N 1
ATOM 843 C CA . MET A 1 120 ? -7.409 10.862 17.632 1.00 93.31 120 MET A CA 1
ATOM 844 C C . MET A 1 120 ? -6.756 9.944 18.666 1.00 93.31 120 MET A C 1
ATOM 846 O O . MET A 1 120 ? -5.897 10.400 19.421 1.00 93.31 120 MET A O 1
ATOM 850 N N . ARG A 1 121 ? -7.152 8.667 18.690 1.00 94.19 121 ARG A N 1
ATOM 851 C CA . ARG A 1 121 ? -6.543 7.645 19.551 1.00 94.19 121 ARG A CA 1
ATOM 852 C C . ARG A 1 121 ? -5.158 7.276 19.033 1.00 94.19 121 ARG A C 1
ATOM 854 O O . ARG A 1 121 ? -4.196 7.278 19.793 1.00 94.19 121 ARG A O 1
ATOM 861 N N . PHE A 1 122 ? -5.062 6.986 17.739 1.00 95.31 122 PHE A N 1
ATOM 862 C CA . PHE A 1 122 ? -3.793 6.741 17.065 1.00 95.31 122 PHE A CA 1
ATOM 863 C C . PHE A 1 122 ? -3.861 7.132 15.590 1.00 95.31 122 PHE A C 1
ATOM 865 O O . PHE A 1 122 ? -4.944 7.299 15.019 1.00 95.31 122 PHE A O 1
ATOM 872 N N . PHE A 1 123 ? -2.680 7.237 14.989 1.00 94.69 123 PHE A N 1
ATOM 873 C CA . PHE A 1 123 ? -2.471 7.435 13.564 1.00 94.69 123 PHE A CA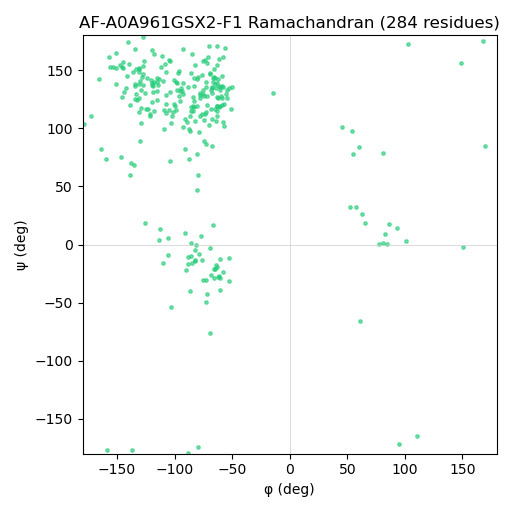 1
ATOM 874 C C . PHE A 1 123 ? -1.223 6.670 13.133 1.00 94.69 123 PHE A C 1
ATOM 876 O O . PHE A 1 123 ? -0.183 6.792 13.779 1.00 94.69 123 PHE A O 1
ATOM 883 N N . GLU A 1 124 ? -1.336 5.905 12.056 1.00 95.75 124 GLU A N 1
ATOM 884 C CA . GLU A 1 124 ? -0.252 5.119 11.475 1.00 95.75 124 GLU A CA 1
ATOM 885 C C . GLU A 1 124 ? -0.165 5.392 9.969 1.00 95.75 124 GLU A C 1
ATOM 887 O O . GLU A 1 124 ? -1.194 5.533 9.294 1.00 95.75 124 GLU A O 1
ATOM 892 N N . ILE A 1 125 ? 1.068 5.476 9.462 1.00 95.56 125 ILE A N 1
ATOM 893 C CA . ILE A 1 125 ? 1.356 5.720 8.046 1.00 95.56 125 ILE A CA 1
ATOM 894 C C . ILE A 1 125 ? 1.717 4.385 7.404 1.00 95.56 125 ILE A C 1
ATOM 896 O O . ILE A 1 125 ? 2.766 3.815 7.694 1.00 95.56 125 ILE A O 1
ATOM 900 N N . GLY A 1 126 ? 0.871 3.933 6.490 1.00 95.25 126 GLY A N 1
ATOM 901 C CA . GLY A 1 126 ? 1.055 2.707 5.739 1.00 95.25 126 GLY A CA 1
ATOM 902 C C . GLY A 1 126 ? 0.622 1.494 6.543 1.00 95.25 126 GLY A C 1
ATOM 903 O O . GLY A 1 126 ? 1.491 0.807 7.044 1.00 95.25 126 GLY A O 1
ATOM 904 N N . SER A 1 127 ? -0.674 1.181 6.662 1.00 97.25 127 SER A N 1
ATOM 905 C CA . SER A 1 127 ? -1.130 -0.073 7.308 1.00 97.25 127 SER A CA 1
ATOM 906 C C . SER A 1 127 ? -1.599 -1.103 6.285 1.00 97.25 127 SER A C 1
ATOM 908 O O . SER A 1 127 ? -1.939 -0.742 5.159 1.00 97.25 127 SER A O 1
ATOM 910 N N . ALA A 1 128 ? -1.622 -2.381 6.651 1.00 97.62 128 ALA A N 1
ATOM 911 C CA . ALA A 1 128 ? -2.148 -3.431 5.790 1.00 97.62 128 ALA A CA 1
ATOM 912 C C . ALA A 1 128 ? -2.965 -4.448 6.581 1.00 97.62 128 ALA A C 1
ATOM 914 O O . ALA A 1 128 ? -2.799 -4.589 7.793 1.00 97.62 128 ALA A O 1
ATOM 915 N N . ALA A 1 129 ? -3.879 -5.124 5.890 1.00 97.38 129 ALA A N 1
ATOM 916 C CA . ALA A 1 129 ? -4.698 -6.173 6.474 1.00 97.38 129 ALA A CA 1
ATOM 917 C C . ALA A 1 129 ? -5.154 -7.179 5.417 1.00 97.38 129 ALA A C 1
ATOM 919 O O . ALA A 1 129 ? -5.329 -6.841 4.245 1.00 97.38 129 ALA A O 1
ATOM 920 N N . TRP A 1 130 ? -5.393 -8.408 5.859 1.00 98.06 130 TRP A N 1
ATOM 921 C CA . TRP A 1 130 ? -5.924 -9.483 5.031 1.00 98.06 130 TRP A CA 1
ATOM 922 C C . TRP A 1 130 ? -7.439 -9.625 5.208 1.00 98.06 130 TRP A C 1
ATOM 924 O O . TRP A 1 130 ? -7.979 -9.382 6.290 1.00 98.06 130 TRP A O 1
ATOM 934 N N . ALA A 1 131 ? -8.133 -10.029 4.149 1.00 97.94 131 ALA A N 1
ATOM 935 C CA . ALA A 1 131 ? -9.544 -10.384 4.160 1.00 97.94 131 ALA A CA 1
ATOM 936 C C . ALA A 1 131 ? -9.756 -11.692 3.392 1.00 97.94 131 ALA A C 1
ATOM 938 O O . ALA A 1 131 ? -9.235 -11.870 2.294 1.00 97.94 131 ALA A O 1
ATOM 939 N N . SER A 1 132 ? -10.571 -12.592 3.941 1.00 97.50 132 SER A N 1
ATOM 940 C CA . SER A 1 132 ? -10.917 -13.844 3.259 1.00 97.50 132 SER A CA 1
ATOM 941 C C . SER A 1 132 ? -11.680 -13.594 1.953 1.00 97.50 132 SER A C 1
ATOM 943 O O . SER A 1 132 ? -12.443 -12.629 1.853 1.00 97.50 132 SER A O 1
ATOM 945 N N . GLY A 1 133 ? -11.596 -14.527 1.001 1.00 94.69 133 GLY A N 1
ATOM 946 C CA . GLY A 1 133 ? -12.360 -14.436 -0.251 1.00 94.69 133 GLY A CA 1
ATOM 947 C C . GLY A 1 133 ? -13.884 -14.491 -0.073 1.00 94.69 133 GLY A C 1
ATOM 948 O O . GLY A 1 133 ? -14.635 -14.065 -0.950 1.00 94.69 133 GLY A O 1
ATOM 949 N N . LEU A 1 134 ? -14.365 -14.962 1.085 1.00 95.38 134 LEU A N 1
ATOM 950 C CA . LEU A 1 134 ? -15.792 -14.977 1.424 1.00 95.38 134 LEU A CA 1
ATOM 951 C C . LEU A 1 134 ? -16.342 -13.580 1.738 1.00 95.38 134 LEU A C 1
ATOM 953 O O . LEU A 1 134 ? -17.521 -13.317 1.495 1.00 95.38 134 LEU A O 1
ATOM 957 N N . ASP A 1 135 ? -15.508 -12.693 2.283 1.00 95.12 135 ASP A N 1
ATOM 958 C CA . ASP A 1 135 ? -15.887 -11.323 2.627 1.00 95.12 135 ASP A CA 1
ATOM 959 C C . ASP A 1 135 ? -14.696 -10.365 2.437 1.00 95.12 135 ASP A C 1
ATOM 961 O O . ASP A 1 135 ? -14.082 -9.926 3.410 1.00 95.12 135 ASP A O 1
ATOM 965 N N . PRO A 1 136 ? -14.357 -10.013 1.183 1.00 94.38 136 PRO A N 1
ATOM 966 C CA . PRO A 1 136 ? -13.109 -9.319 0.855 1.00 94.38 136 PRO A CA 1
ATOM 967 C C . PRO A 1 136 ? -13.048 -7.864 1.347 1.00 94.38 136 PRO A C 1
ATOM 969 O O . PRO A 1 136 ? -12.035 -7.201 1.159 1.00 94.38 136 PRO A O 1
ATOM 972 N N . PHE A 1 137 ? -14.120 -7.342 1.950 1.00 93.56 137 PHE A N 1
ATOM 973 C CA . PHE A 1 137 ? -14.178 -5.985 2.508 1.00 93.56 137 PHE A CA 1
ATOM 974 C C . PHE A 1 137 ? -14.115 -5.972 4.041 1.00 93.56 137 PHE A C 1
ATOM 976 O O . PHE A 1 137 ? -13.993 -4.902 4.637 1.00 93.56 137 PHE A O 1
ATOM 983 N N . VAL A 1 138 ? -14.204 -7.139 4.685 1.00 96.69 138 VAL A N 1
ATOM 984 C CA . VAL A 1 138 ? -14.068 -7.269 6.136 1.00 96.69 138 VAL A CA 1
ATOM 985 C C . VAL A 1 138 ? -12.693 -7.824 6.447 1.00 96.69 138 VAL A C 1
ATOM 987 O O . VAL A 1 138 ? -12.424 -9.008 6.252 1.00 96.69 138 VAL A O 1
ATOM 990 N N . THR A 1 139 ? -11.822 -6.942 6.919 1.00 96.75 139 THR A N 1
ATOM 991 C CA . THR A 1 139 ? -10.429 -7.275 7.193 1.00 96.75 139 THR A CA 1
ATOM 992 C C . THR A 1 139 ? -10.258 -7.871 8.590 1.00 96.75 139 THR A C 1
ATOM 994 O O . THR A 1 139 ? -10.984 -7.536 9.531 1.00 96.75 139 THR A O 1
ATOM 997 N N . LEU A 1 140 ? -9.293 -8.780 8.715 1.00 95.56 140 LEU A N 1
ATOM 998 C CA . LEU A 1 140 ? -8.870 -9.408 9.964 1.00 95.56 140 LEU A CA 1
ATOM 999 C C . LEU A 1 140 ? -7.550 -8.786 10.408 1.00 95.56 140 LEU A C 1
ATOM 1001 O O . LEU A 1 140 ? -6.481 -9.378 10.292 1.00 95.56 140 LEU A O 1
ATOM 1005 N N . ASP A 1 141 ? -7.642 -7.546 10.868 1.00 95.00 141 ASP A N 1
ATOM 1006 C CA . ASP A 1 141 ? -6.488 -6.738 11.240 1.00 95.00 141 ASP A CA 1
ATOM 1007 C C . ASP A 1 141 ? -5.739 -7.295 12.449 1.00 95.00 141 ASP A C 1
ATOM 1009 O O . ASP A 1 141 ? -6.339 -7.782 13.416 1.00 95.00 141 ASP A O 1
ATOM 1013 N N . HIS A 1 142 ? -4.418 -7.135 12.404 1.00 92.19 142 HIS A N 1
ATOM 1014 C CA . HIS A 1 142 ? -3.556 -7.268 13.563 1.00 92.19 142 HIS A CA 1
ATOM 1015 C C . HIS A 1 142 ? -3.673 -6.039 14.467 1.00 92.19 142 HIS A C 1
ATOM 1017 O O . HIS A 1 142 ? -3.595 -4.897 14.006 1.00 92.19 142 HIS A O 1
ATOM 1023 N N . ALA A 1 143 ? -3.823 -6.282 15.766 1.00 89.81 143 ALA A N 1
ATOM 1024 C CA . ALA A 1 143 ? -3.805 -5.252 16.792 1.00 89.81 143 ALA A CA 1
ATOM 1025 C C . ALA A 1 143 ? -2.633 -5.510 17.741 1.00 89.81 143 ALA A C 1
ATOM 1027 O O . ALA A 1 143 ? -2.644 -6.489 18.489 1.00 89.81 143 ALA A O 1
ATOM 1028 N N . GLU A 1 144 ? -1.661 -4.602 17.769 1.00 85.12 144 GLU A N 1
ATOM 1029 C CA . GLU A 1 144 ? -0.625 -4.585 18.797 1.00 85.12 144 GLU A CA 1
ATOM 1030 C C . GLU A 1 144 ? -0.882 -3.406 19.730 1.00 85.12 144 GLU A C 1
ATOM 1032 O O . GLU A 1 144 ? -0.938 -2.253 19.303 1.00 85.12 144 GLU A O 1
ATOM 1037 N N . SER A 1 145 ? -1.069 -3.691 21.021 1.00 85.50 145 SER A N 1
ATOM 1038 C CA . SER A 1 145 ? -1.318 -2.666 22.047 1.00 85.50 145 SER A CA 1
ATOM 1039 C C . SER A 1 145 ? -2.474 -1.701 21.711 1.00 85.50 145 SER A C 1
ATOM 1041 O O . SER A 1 145 ? -2.440 -0.533 22.093 1.00 85.50 145 SER A O 1
ATOM 1043 N N . GLY A 1 146 ? -3.497 -2.189 20.999 1.00 84.38 146 GLY A N 1
ATOM 1044 C CA . GLY A 1 146 ? -4.681 -1.410 20.607 1.00 84.38 146 GLY A CA 1
ATOM 1045 C C . GLY A 1 146 ? -4.506 -0.542 19.351 1.00 84.38 146 GLY A C 1
ATOM 1046 O O . GLY A 1 146 ? -5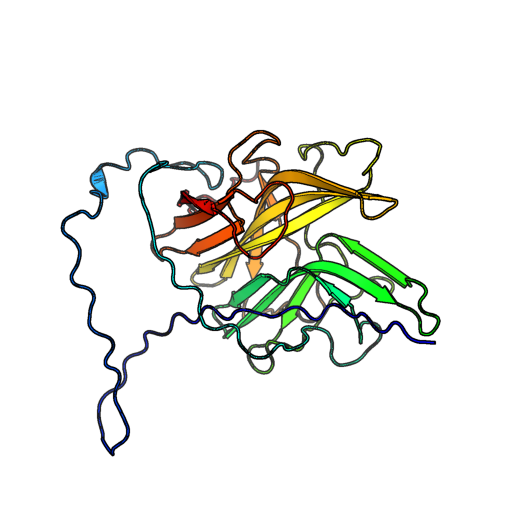.390 0.254 19.033 1.00 84.38 146 GLY A O 1
ATOM 1047 N N . SER A 1 147 ? -3.395 -0.687 18.620 1.00 90.50 147 SER A N 1
ATOM 1048 C CA . SER A 1 147 ? -3.136 0.002 17.348 1.00 90.50 147 SER A CA 1
ATOM 1049 C C . SER A 1 147 ? -2.775 -0.963 16.221 1.00 90.50 147 SER A C 1
ATOM 1051 O O . SER A 1 147 ? -2.309 -2.075 16.462 1.00 90.50 147 SER A O 1
ATOM 1053 N N . VAL A 1 148 ? -2.973 -0.514 14.981 1.00 93.44 148 VAL A N 1
ATOM 1054 C CA . VAL A 1 148 ? -2.384 -1.173 13.806 1.00 93.44 148 VAL A CA 1
ATOM 1055 C C . VAL A 1 148 ? -0.898 -0.838 13.715 1.00 93.44 148 VAL A C 1
ATOM 1057 O O . VAL A 1 148 ? -0.459 0.191 14.228 1.00 93.44 148 VAL A O 1
ATOM 1060 N N . GLN A 1 149 ? -0.144 -1.681 13.018 1.00 93.75 149 GLN A N 1
ATOM 1061 C CA . GLN A 1 149 ? 1.254 -1.421 12.697 1.00 93.75 149 GLN A CA 1
ATOM 1062 C C . GLN A 1 149 ? 1.420 -0.996 11.240 1.00 93.75 149 GLN A C 1
ATOM 1064 O O . GLN A 1 149 ? 0.573 -1.286 10.387 1.00 93.75 149 GLN A O 1
ATOM 1069 N N . ALA A 1 150 ? 2.534 -0.319 10.963 1.00 95.94 150 ALA A N 1
ATOM 1070 C CA . ALA A 1 150 ? 2.926 -0.039 9.596 1.00 95.94 150 ALA A CA 1
ATOM 1071 C C . ALA A 1 150 ? 3.299 -1.340 8.865 1.00 95.94 150 ALA A C 1
ATOM 1073 O O . ALA A 1 150 ? 4.071 -2.130 9.404 1.00 95.94 150 ALA A O 1
ATOM 1074 N N . PHE A 1 151 ? 2.821 -1.533 7.634 1.00 97.06 151 PHE A N 1
ATOM 1075 C CA . PHE A 1 151 ? 3.182 -2.692 6.812 1.00 97.06 151 PHE A CA 1
ATOM 1076 C C . PHE A 1 151 ? 4.653 -2.651 6.384 1.00 97.06 151 PHE A C 1
ATOM 1078 O O . PHE A 1 151 ? 5.256 -3.684 6.137 1.00 97.06 151 PHE A O 1
ATOM 1085 N N . ALA A 1 152 ? 5.246 -1.459 6.299 1.00 97.00 152 ALA A N 1
ATOM 1086 C CA . ALA A 1 152 ? 6.674 -1.250 6.094 1.00 97.00 152 ALA A CA 1
ATOM 1087 C C . ALA A 1 152 ? 7.100 0.067 6.742 1.00 97.00 152 ALA A C 1
ATOM 1089 O O . ALA A 1 152 ? 6.325 1.022 6.827 1.00 97.00 152 ALA A O 1
ATOM 1090 N N . ARG A 1 153 ? 8.365 0.154 7.163 1.00 95.94 153 ARG A N 1
ATOM 1091 C CA . ARG A 1 153 ? 8.940 1.380 7.736 1.00 95.94 153 ARG A CA 1
ATOM 1092 C C . ARG A 1 153 ? 10.096 1.884 6.871 1.00 95.94 153 ARG A C 1
ATOM 1094 O O . ARG A 1 153 ? 10.906 1.067 6.440 1.00 95.94 153 ARG A O 1
ATOM 1101 N N . PRO A 1 154 ? 10.228 3.208 6.656 1.00 93.81 154 PRO A N 1
ATOM 1102 C CA . PRO A 1 154 ? 11.395 3.775 5.987 1.00 93.81 154 PRO A CA 1
ATOM 1103 C C . PRO A 1 154 ? 12.708 3.275 6.602 1.00 93.81 154 PRO A C 1
ATOM 1105 O O . PRO A 1 154 ? 12.862 3.237 7.827 1.00 93.81 154 PRO A O 1
ATOM 1108 N N . THR A 1 155 ? 13.666 2.914 5.754 1.00 90.94 155 THR A N 1
ATOM 1109 C CA . THR A 1 155 ? 14.985 2.431 6.171 1.00 90.94 155 THR A CA 1
ATOM 1110 C C . THR A 1 155 ? 15.956 3.602 6.354 1.00 90.94 155 THR A C 1
ATOM 1112 O O . THR A 1 155 ? 15.624 4.771 6.143 1.00 90.94 155 THR A O 1
ATOM 1115 N N . ARG A 1 156 ? 17.210 3.311 6.723 1.00 89.19 156 ARG A N 1
ATOM 1116 C CA . ARG A 1 156 ? 18.276 4.333 6.746 1.00 89.19 156 ARG A CA 1
ATOM 1117 C C . ARG A 1 156 ? 18.621 4.878 5.358 1.00 89.19 156 ARG A C 1
ATOM 1119 O O . ARG A 1 156 ? 19.208 5.957 5.273 1.00 89.19 156 ARG A O 1
ATOM 1126 N N . GLU A 1 157 ? 18.290 4.133 4.311 1.00 88.56 157 GLU A N 1
ATOM 1127 C CA . GLU A 1 157 ? 18.541 4.489 2.914 1.00 88.56 157 GLU A CA 1
ATOM 1128 C C . GLU A 1 157 ? 17.392 5.311 2.325 1.00 88.56 157 GLU A C 1
ATOM 1130 O O . GLU A 1 157 ? 17.577 6.019 1.330 1.00 88.56 157 GLU A O 1
ATOM 1135 N N . SER A 1 158 ? 16.227 5.292 2.981 1.00 89.69 158 SER A N 1
ATOM 1136 C CA . SER A 1 158 ? 15.089 6.110 2.595 1.00 89.69 158 SER A CA 1
ATOM 1137 C C . SER A 1 158 ? 15.425 7.612 2.624 1.00 89.69 158 SER A C 1
ATOM 1139 O O . SER A 1 158 ? 16.170 8.101 3.486 1.00 89.69 158 SER A O 1
ATOM 1141 N N . PRO A 1 159 ? 14.854 8.396 1.694 1.00 88.31 159 PRO A N 1
ATOM 1142 C CA . PRO A 1 159 ? 15.006 9.844 1.661 1.00 88.31 159 PRO A CA 1
ATOM 1143 C C . PRO A 1 159 ? 14.619 10.516 2.984 1.00 88.31 159 PRO A C 1
ATOM 1145 O O . PRO A 1 159 ? 13.543 10.293 3.532 1.00 88.31 159 PRO A O 1
ATOM 1148 N N . ARG A 1 160 ? 15.473 11.422 3.473 1.00 91.38 160 ARG A N 1
ATOM 1149 C CA . ARG A 1 160 ? 15.190 12.176 4.704 1.00 91.38 160 ARG A CA 1
ATOM 1150 C C . ARG A 1 160 ? 14.016 13.125 4.522 1.00 91.38 160 ARG A C 1
ATOM 1152 O O . ARG A 1 160 ? 13.920 13.790 3.485 1.00 91.38 160 ARG A O 1
ATOM 1159 N N . CYS A 1 161 ? 13.217 13.262 5.571 1.00 92.62 161 CYS A N 1
ATOM 1160 C CA . CYS A 1 161 ? 12.141 14.235 5.619 1.00 92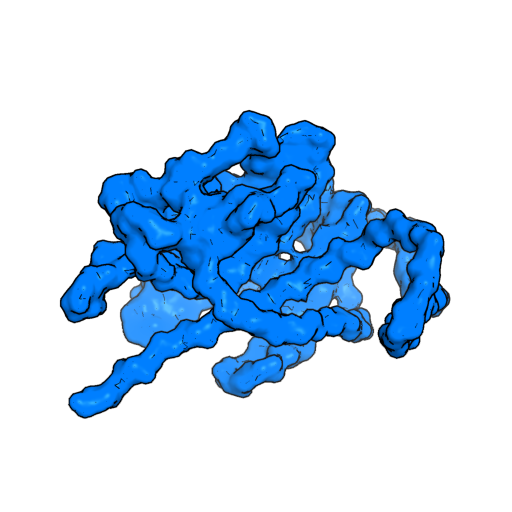.62 161 CYS A CA 1
ATOM 1161 C C . CYS A 1 161 ? 12.630 15.670 5.855 1.00 92.62 161 CYS A C 1
ATOM 1163 O O . CYS A 1 161 ? 13.637 15.875 6.545 1.00 92.62 161 CYS A O 1
ATOM 1165 N N . PRO A 1 162 ? 11.951 16.671 5.267 1.00 92.19 162 PRO A N 1
ATOM 1166 C CA . PRO A 1 162 ? 12.246 18.067 5.539 1.00 92.19 162 PRO A CA 1
ATOM 1167 C C . PRO A 1 162 ? 11.737 18.472 6.941 1.00 92.19 162 PRO A C 1
ATOM 1169 O O . PRO A 1 162 ? 10.861 17.805 7.497 1.00 92.19 162 PRO A O 1
ATOM 1172 N N . PRO A 1 163 ? 12.269 19.555 7.542 1.00 92.50 163 PRO A N 1
ATOM 1173 C CA . PRO A 1 163 ? 11.927 19.944 8.915 1.00 92.50 163 PRO A CA 1
ATOM 1174 C C . PRO A 1 163 ? 10.447 20.280 9.152 1.00 92.50 163 PRO A C 1
ATOM 1176 O O . PRO A 1 163 ? 9.961 20.147 10.272 1.00 92.50 163 PRO A O 1
ATOM 1179 N N . ASP A 1 164 ? 9.738 20.738 8.123 1.00 91.50 164 ASP A N 1
ATOM 1180 C CA . ASP A 1 164 ? 8.319 21.100 8.156 1.00 91.50 164 ASP A CA 1
ATOM 1181 C C . ASP A 1 164 ? 7.374 19.895 8.007 1.00 91.50 164 ASP A C 1
ATOM 1183 O O . ASP A 1 164 ? 6.195 20.003 8.345 1.00 91.50 164 ASP A O 1
ATOM 1187 N N . ALA A 1 165 ? 7.895 18.740 7.586 1.00 93.62 165 ALA A N 1
ATOM 1188 C CA . ALA A 1 165 ? 7.169 17.478 7.503 1.00 93.62 165 ALA A CA 1
ATOM 1189 C C . ALA A 1 165 ? 8.005 16.312 8.057 1.00 93.62 165 ALA A C 1
ATOM 1191 O O . ALA A 1 165 ? 8.452 15.471 7.288 1.00 93.62 165 ALA A O 1
ATOM 1192 N N . PRO A 1 166 ? 8.271 16.252 9.375 1.00 94.69 166 PRO A N 1
ATOM 1193 C CA . PRO A 1 166 ? 9.311 15.387 9.934 1.00 94.69 166 PRO A CA 1
ATOM 1194 C C . PRO A 1 166 ? 8.956 13.892 10.011 1.00 94.69 166 PRO A C 1
ATOM 1196 O O . PRO A 1 166 ? 9.850 13.086 10.267 1.00 94.69 166 PRO A O 1
ATOM 1199 N N . SER A 1 167 ? 7.690 13.509 9.832 1.00 94.69 167 SER A N 1
ATOM 1200 C CA . SER A 1 167 ? 7.234 12.129 10.050 1.00 94.69 167 SER A CA 1
ATOM 1201 C C . SER A 1 167 ? 7.328 11.330 8.757 1.00 94.69 167 SER A C 1
ATOM 1203 O O . SER A 1 167 ? 6.552 11.564 7.835 1.00 94.69 167 SER A O 1
ATOM 1205 N N . ALA A 1 168 ? 8.282 10.407 8.681 1.00 95.19 168 ALA A N 1
ATOM 1206 C CA . ALA A 1 168 ? 8.467 9.555 7.512 1.00 95.19 168 ALA A CA 1
ATOM 1207 C C . ALA A 1 168 ? 7.519 8.349 7.546 1.00 95.19 168 ALA A C 1
ATOM 1209 O O . ALA A 1 168 ? 7.323 7.749 8.601 1.00 95.19 168 ALA A O 1
ATOM 1210 N N . GLY A 1 169 ? 7.012 7.951 6.383 1.00 95.44 169 GLY A N 1
ATOM 1211 C CA . GLY A 1 169 ? 6.272 6.707 6.205 1.00 95.44 169 GLY A CA 1
ATOM 1212 C C . GLY A 1 169 ? 6.256 6.251 4.750 1.00 95.44 169 GLY A C 1
ATOM 1213 O O . GLY A 1 169 ? 6.880 6.870 3.880 1.00 95.44 169 GLY A O 1
ATOM 1214 N N . LEU A 1 170 ? 5.549 5.153 4.497 1.00 95.69 170 LEU A N 1
ATOM 1215 C CA . LEU A 1 170 ? 5.400 4.559 3.173 1.00 95.69 170 LEU A CA 1
ATOM 1216 C C . LEU A 1 170 ? 3.913 4.457 2.840 1.00 95.69 170 LEU A C 1
ATOM 1218 O O . LEU A 1 170 ? 3.161 3.776 3.527 1.00 95.69 170 LEU A O 1
ATOM 1222 N N . TRP A 1 171 ? 3.481 5.161 1.795 1.00 95.06 171 TRP A N 1
ATOM 1223 C CA . TRP A 1 171 ? 2.108 5.073 1.296 1.00 95.06 171 TRP A CA 1
ATOM 1224 C C . TRP A 1 171 ? 2.036 4.115 0.114 1.00 95.06 171 TRP A C 1
ATOM 1226 O O . TRP A 1 171 ? 2.846 4.257 -0.803 1.00 95.06 171 TRP A O 1
ATOM 1236 N N . PRO A 1 172 ? 1.069 3.187 0.076 1.00 95.88 172 PRO A N 1
ATOM 1237 C CA . PRO A 1 172 ? 0.917 2.291 -1.055 1.00 95.88 172 PRO A CA 1
ATOM 1238 C C . PRO A 1 172 ? 0.466 3.093 -2.279 1.00 95.88 172 PRO A C 1
ATOM 1240 O O . PRO A 1 172 ? -0.439 3.924 -2.194 1.00 95.88 172 PRO A O 1
ATOM 1243 N N . LEU A 1 173 ? 1.117 2.856 -3.414 1.00 92.94 173 LEU A N 1
ATOM 1244 C CA . LEU A 1 173 ? 0.739 3.448 -4.696 1.00 92.94 173 LEU A CA 1
ATOM 1245 C C . LEU A 1 173 ? 0.017 2.424 -5.558 1.00 92.94 173 LEU A C 1
ATOM 1247 O O . LEU A 1 173 ? -1.111 2.645 -5.984 1.00 92.94 173 LEU A O 1
ATOM 1251 N N . SER A 1 174 ? 0.652 1.275 -5.756 1.00 94.50 174 SER A N 1
ATOM 1252 C CA . SER A 1 174 ? 0.082 0.136 -6.460 1.00 94.50 174 SER A CA 1
ATOM 1253 C C . SER A 1 174 ? 0.779 -1.143 -6.028 1.00 94.50 174 SER A C 1
ATOM 1255 O O . SER A 1 174 ? 1.874 -1.108 -5.466 1.00 94.50 174 SER A O 1
ATOM 1257 N N . ALA A 1 175 ? 0.134 -2.273 -6.280 1.00 96.06 175 ALA A N 1
ATOM 1258 C CA . ALA A 1 175 ? 0.696 -3.583 -6.023 1.00 96.06 175 ALA A CA 1
ATOM 1259 C C . ALA A 1 175 ? 0.219 -4.562 -7.095 1.00 96.06 175 ALA A C 1
ATOM 1261 O O . ALA A 1 175 ? -0.854 -4.378 -7.677 1.00 96.06 175 ALA A O 1
ATOM 1262 N N . VAL A 1 176 ? 1.022 -5.587 -7.357 1.00 95.12 176 VAL A N 1
ATOM 1263 C CA . VAL A 1 176 ? 0.695 -6.666 -8.290 1.00 95.12 176 VAL A CA 1
ATOM 1264 C C . VAL A 1 176 ? 0.956 -8.016 -7.644 1.00 95.12 176 VAL A C 1
ATOM 1266 O O . VAL A 1 176 ? 1.838 -8.149 -6.794 1.00 95.12 176 VAL A O 1
ATOM 1269 N N . LEU A 1 177 ? 0.188 -9.008 -8.082 1.00 93.31 177 LEU A N 1
ATOM 1270 C CA . LEU A 1 177 ? 0.455 -10.404 -7.791 1.00 93.31 177 LEU A CA 1
ATOM 1271 C C . LEU A 1 177 ? 1.477 -10.945 -8.795 1.00 93.31 177 LEU A C 1
ATOM 1273 O O . LEU A 1 177 ? 1.263 -10.862 -10.005 1.00 93.31 177 LEU A O 1
ATOM 1277 N N . ASP A 1 178 ? 2.547 -11.528 -8.280 1.00 89.88 178 ASP A N 1
ATOM 1278 C CA . ASP A 1 178 ? 3.446 -12.423 -8.991 1.00 89.88 178 ASP A CA 1
ATOM 1279 C C . ASP A 1 178 ? 3.220 -13.843 -8.442 1.00 89.88 178 ASP A C 1
ATOM 1281 O O . ASP A 1 178 ? 3.654 -14.146 -7.327 1.00 89.88 178 ASP A O 1
ATOM 1285 N N . PRO A 1 179 ? 2.447 -14.686 -9.147 1.00 79.75 179 PRO A N 1
ATOM 1286 C CA . PRO A 1 179 ? 2.030 -15.977 -8.619 1.00 79.75 179 PRO A CA 1
ATOM 1287 C C . PRO A 1 179 ? 3.187 -16.982 -8.6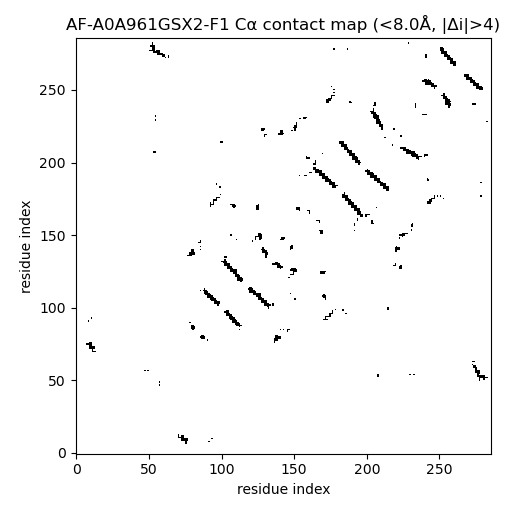43 1.00 79.75 179 PRO A C 1
ATOM 1289 O O . PRO A 1 179 ? 3.788 -17.223 -9.692 1.00 79.75 179 PRO A O 1
ATOM 1292 N N . HIS A 1 180 ? 3.444 -17.639 -7.509 1.00 84.56 180 HIS A N 1
ATOM 1293 C CA . HIS A 1 180 ? 4.318 -18.813 -7.428 1.00 84.56 180 HIS A CA 1
ATOM 1294 C C . HIS A 1 180 ? 3.482 -20.055 -7.110 1.00 84.56 180 HIS A C 1
ATOM 1296 O O . HIS A 1 180 ? 2.329 -19.968 -6.704 1.00 84.56 180 HIS A O 1
ATOM 1302 N N . ILE A 1 181 ? 4.043 -21.243 -7.351 1.00 79.50 181 ILE A N 1
ATOM 1303 C CA . ILE A 1 181 ? 3.279 -22.504 -7.280 1.00 79.50 181 ILE A CA 1
ATOM 1304 C C . ILE A 1 181 ? 2.694 -22.748 -5.880 1.00 79.50 181 ILE A C 1
ATOM 1306 O O . ILE A 1 181 ? 1.577 -23.244 -5.771 1.00 79.50 181 ILE A O 1
ATOM 1310 N N . GLU A 1 182 ? 3.453 -22.431 -4.832 1.00 86.88 182 GLU A N 1
ATOM 1311 C CA . GLU A 1 182 ? 3.088 -22.737 -3.439 1.00 86.88 182 GLU A CA 1
ATOM 1312 C C . GLU A 1 182 ? 2.728 -21.488 -2.627 1.00 86.88 182 GLU A C 1
ATOM 1314 O O . GLU A 1 182 ? 2.162 -21.601 -1.547 1.00 86.88 182 GLU A O 1
ATOM 1319 N N . ARG A 1 183 ? 3.078 -20.298 -3.122 1.00 93.06 183 ARG A N 1
ATOM 1320 C CA . ARG A 1 183 ? 2.922 -19.026 -2.414 1.00 93.06 183 ARG A CA 1
ATOM 1321 C C . ARG A 1 183 ? 2.633 -17.911 -3.392 1.00 93.06 183 ARG A C 1
ATOM 1323 O O . ARG A 1 183 ? 3.081 -17.942 -4.533 1.00 93.06 183 ARG A O 1
ATOM 1330 N N . ASP A 1 184 ? 1.971 -16.878 -2.915 1.00 94.19 184 ASP A N 1
ATOM 1331 C CA . ASP A 1 184 ? 1.813 -15.652 -3.676 1.00 94.19 184 ASP A CA 1
ATOM 1332 C C . ASP A 1 184 ? 2.892 -14.655 -3.274 1.00 94.19 184 ASP A C 1
ATOM 1334 O O . ASP A 1 184 ? 3.105 -14.405 -2.084 1.00 94.19 184 ASP A O 1
ATOM 1338 N N . ARG A 1 185 ? 3.556 -14.051 -4.262 1.00 95.12 185 ARG A N 1
ATOM 1339 C CA . ARG A 1 185 ? 4.404 -12.886 -4.029 1.00 95.12 185 ARG A CA 1
ATOM 1340 C C . ARG A 1 185 ? 3.647 -11.636 -4.434 1.00 95.12 185 ARG A C 1
ATOM 1342 O O . ARG A 1 185 ? 3.278 -11.460 -5.591 1.00 95.12 185 ARG A O 1
ATOM 1349 N N . VAL A 1 186 ? 3.455 -10.726 -3.495 1.00 96.62 186 VAL A N 1
ATOM 1350 C CA . VAL A 1 186 ? 2.894 -9.404 -3.764 1.00 96.62 186 VAL A CA 1
ATOM 1351 C C . VAL A 1 186 ? 4.038 -8.410 -3.871 1.00 96.62 186 VAL A C 1
ATOM 1353 O O . VAL A 1 186 ? 4.736 -8.175 -2.889 1.00 96.62 186 VAL A O 1
ATOM 1356 N N . VAL A 1 187 ? 4.223 -7.809 -5.046 1.00 95.31 187 VAL A N 1
ATOM 1357 C CA . VAL A 1 187 ? 5.187 -6.717 -5.254 1.00 95.31 187 VAL A CA 1
ATOM 1358 C C . VAL A 1 187 ? 4.446 -5.392 -5.142 1.00 95.31 187 VAL A C 1
ATOM 1360 O O . VAL A 1 187 ? 3.429 -5.191 -5.807 1.00 95.31 187 VAL A O 1
ATOM 1363 N N . ILE A 1 188 ? 4.944 -4.485 -4.302 1.00 95.62 188 ILE A N 1
ATOM 1364 C CA . ILE A 1 188 ? 4.283 -3.220 -3.972 1.00 95.62 188 ILE A CA 1
ATOM 1365 C C . ILE A 1 188 ? 5.202 -2.021 -4.214 1.00 95.62 188 ILE A C 1
ATOM 1367 O O . ILE A 1 188 ? 6.335 -1.970 -3.733 1.00 95.62 188 ILE A O 1
ATOM 1371 N N . TRP A 1 189 ? 4.679 -1.017 -4.922 1.00 93.88 189 TRP A N 1
ATOM 1372 C CA . TRP A 1 189 ? 5.286 0.304 -5.064 1.00 93.88 189 TRP A CA 1
ATOM 1373 C C . TRP A 1 189 ? 4.716 1.243 -4.013 1.00 93.88 189 TRP A C 1
ATOM 1375 O O . TRP A 1 189 ? 3.500 1.357 -3.841 1.00 93.88 189 TRP A O 1
ATOM 1385 N N . MET A 1 190 ? 5.604 1.952 -3.326 1.00 94.31 190 MET A N 1
ATOM 1386 C CA . MET A 1 190 ? 5.261 2.803 -2.196 1.00 94.31 190 MET A CA 1
ATOM 1387 C C . MET A 1 190 ? 5.853 4.195 -2.372 1.00 94.31 190 MET A C 1
ATOM 1389 O O . MET A 1 190 ? 7.044 4.339 -2.639 1.00 94.31 190 MET A O 1
ATOM 1393 N N . ALA A 1 191 ? 5.068 5.243 -2.152 1.00 91.94 191 ALA A N 1
ATOM 1394 C CA . ALA A 1 191 ? 5.615 6.582 -2.020 1.00 91.94 191 ALA A CA 1
ATOM 1395 C C . ALA A 1 191 ? 6.347 6.699 -0.684 1.00 91.94 191 ALA A C 1
ATOM 1397 O O . ALA A 1 191 ? 5.765 6.469 0.376 1.00 91.94 191 ALA A O 1
ATOM 1398 N N . ASN A 1 192 ? 7.594 7.161 -0.738 1.00 92.25 192 ASN A N 1
ATOM 1399 C CA . ASN A 1 192 ? 8.251 7.735 0.427 1.00 92.25 192 ASN A CA 1
ATOM 1400 C C . ASN A 1 192 ? 7.525 9.041 0.755 1.00 92.25 192 ASN A C 1
ATOM 1402 O O . ASN A 1 192 ? 7.637 10.009 -0.003 1.00 92.25 192 ASN A O 1
ATOM 1406 N N . ILE A 1 193 ? 6.759 9.072 1.842 1.00 91.69 193 ILE A N 1
ATOM 1407 C CA . ILE A 1 193 ? 5.964 10.236 2.237 1.00 91.69 193 ILE A CA 1
ATOM 1408 C C . ILE A 1 193 ? 6.505 10.827 3.535 1.00 91.69 193 ILE A C 1
ATOM 1410 O O . ILE A 1 193 ? 6.950 10.121 4.439 1.00 91.69 193 ILE A O 1
ATOM 1414 N N . CYS A 1 194 ? 6.470 12.150 3.610 1.00 93.31 194 CYS A N 1
ATOM 1415 C CA . CYS A 1 194 ? 6.807 12.918 4.793 1.00 93.31 194 CYS A CA 1
ATOM 1416 C C . CYS A 1 194 ? 5.596 13.741 5.216 1.00 93.31 194 CYS A C 1
ATOM 1418 O O . CYS A 1 194 ? 5.100 14.545 4.423 1.00 93.31 194 CYS A O 1
ATOM 1420 N N . LEU A 1 195 ? 5.136 13.550 6.451 1.00 91.88 195 LEU A N 1
ATOM 1421 C CA . LEU A 1 195 ? 3.980 14.233 7.025 1.00 91.88 195 LEU A CA 1
ATOM 1422 C C . LEU A 1 195 ? 4.395 15.221 8.120 1.00 91.88 195 LEU A C 1
ATOM 1424 O O . LEU A 1 195 ? 5.276 14.961 8.948 1.00 91.88 195 LEU A O 1
ATOM 1428 N N . GLY A 1 196 ? 3.726 16.370 8.129 1.00 90.19 196 GLY A N 1
ATOM 1429 C CA . GLY A 1 196 ? 3.929 17.454 9.081 1.00 90.19 196 GLY A CA 1
ATOM 1430 C C . GLY A 1 196 ? 2.640 18.062 9.602 1.00 90.19 196 GLY A C 1
ATOM 1431 O O . GLY A 1 196 ? 1.527 17.649 9.276 1.00 90.19 196 GLY A O 1
ATOM 1432 N N . ALA A 1 197 ? 2.799 19.099 10.422 1.00 86.19 197 ALA A N 1
ATOM 1433 C CA . ALA A 1 197 ? 1.669 19.873 10.917 1.00 86.19 197 ALA A CA 1
ATOM 1434 C C . ALA A 1 197 ? 0.901 20.547 9.761 1.00 86.19 197 ALA A C 1
ATOM 1436 O O . ALA A 1 197 ? 1.430 20.761 8.673 1.00 86.19 197 ALA A O 1
ATOM 1437 N N . ASN A 1 198 ? -0.357 20.925 10.009 1.00 80.06 198 ASN A N 1
ATOM 1438 C CA . ASN A 1 198 ? -1.205 21.652 9.050 1.00 80.06 198 ASN A CA 1
ATOM 1439 C C . ASN A 1 198 ? -1.406 20.942 7.697 1.00 80.06 198 ASN A C 1
ATOM 1441 O O . ASN A 1 198 ? -1.584 21.611 6.681 1.00 80.06 198 ASN A O 1
ATOM 1445 N N . ARG A 1 199 ? -1.423 19.599 7.688 1.00 74.44 199 ARG A N 1
ATOM 1446 C CA . ARG A 1 199 ? -1.556 18.773 6.471 1.00 74.44 199 ARG A CA 1
ATOM 1447 C C . ARG A 1 199 ? -0.399 18.960 5.483 1.00 74.44 199 ARG A C 1
ATOM 1449 O O . ARG A 1 199 ? -0.584 18.771 4.283 1.00 74.44 199 ARG A O 1
ATOM 1456 N N . ALA A 1 200 ? 0.780 19.348 5.971 1.00 80.88 200 ALA A N 1
ATOM 1457 C CA . ALA A 1 200 ? 1.986 19.311 5.160 1.00 80.88 200 ALA A CA 1
ATOM 1458 C C . ALA A 1 200 ? 2.278 17.851 4.783 1.00 80.88 200 ALA A C 1
ATOM 1460 O O . ALA A 1 200 ? 2.460 17.011 5.662 1.00 80.88 200 ALA A O 1
ATOM 1461 N N . ALA A 1 201 ? 2.296 17.565 3.484 1.00 83.88 201 ALA A N 1
ATOM 1462 C CA . ALA A 1 201 ? 2.607 16.256 2.930 1.00 83.88 201 ALA A CA 1
ATOM 1463 C C . ALA A 1 201 ? 3.583 16.440 1.766 1.00 83.88 201 ALA A C 1
ATOM 1465 O O . ALA A 1 201 ? 3.320 17.213 0.843 1.00 83.88 201 ALA A O 1
ATOM 1466 N N . VAL A 1 202 ? 4.726 15.756 1.828 1.00 86.94 202 VAL A N 1
ATOM 1467 C CA . VAL A 1 202 ? 5.798 15.868 0.833 1.00 86.94 202 VAL A CA 1
ATOM 1468 C C . VAL A 1 202 ? 6.196 14.476 0.366 1.00 86.94 202 VAL A C 1
ATOM 1470 O O . VAL A 1 202 ? 6.688 13.671 1.156 1.00 86.94 202 VAL A O 1
ATOM 1473 N N . GLY A 1 203 ? 6.014 14.202 -0.926 1.00 86.19 203 GLY A N 1
ATOM 1474 C CA . GLY A 1 203 ? 6.554 13.003 -1.562 1.00 86.19 203 GLY A CA 1
ATOM 1475 C C . GLY A 1 203 ? 8.070 13.109 -1.727 1.00 86.19 203 GLY A C 1
ATOM 1476 O O . GLY A 1 203 ? 8.601 14.174 -2.046 1.00 86.19 203 GLY A O 1
ATOM 1477 N N . ARG A 1 204 ? 8.785 12.011 -1.493 1.00 88.00 204 ARG A N 1
ATOM 1478 C CA . ARG A 1 204 ? 10.253 11.954 -1.531 1.00 88.00 204 ARG A CA 1
ATOM 1479 C C . ARG A 1 204 ? 10.795 10.880 -2.468 1.00 88.00 204 ARG A C 1
ATOM 1481 O O . ARG A 1 204 ? 11.964 10.530 -2.366 1.00 88.00 204 ARG A O 1
ATOM 1488 N N . GLY A 1 205 ? 9.976 10.404 -3.397 1.00 86.94 205 GLY A N 1
ATOM 1489 C CA . GLY A 1 205 ? 10.328 9.331 -4.321 1.00 86.94 205 GLY A CA 1
ATOM 1490 C C . GLY A 1 205 ? 9.556 8.053 -4.030 1.00 86.94 205 GLY A C 1
ATOM 1491 O O . GLY A 1 205 ? 8.570 8.073 -3.291 1.00 86.94 205 GLY A O 1
ATOM 1492 N N . VAL A 1 206 ? 10.020 6.943 -4.596 1.00 88.44 206 VAL A N 1
ATOM 1493 C CA . VAL A 1 206 ? 9.325 5.648 -4.549 1.00 88.44 206 VAL A CA 1
ATOM 1494 C C . VAL A 1 206 ? 10.259 4.556 -4.037 1.00 88.44 206 VAL A C 1
ATOM 1496 O O . VAL A 1 206 ? 11.426 4.509 -4.430 1.00 88.44 206 VAL A O 1
ATOM 1499 N N . SER A 1 207 ? 9.722 3.706 -3.169 1.00 91.44 207 SER A N 1
ATOM 1500 C CA . SER A 1 207 ? 10.314 2.451 -2.713 1.00 91.44 207 SER A CA 1
ATOM 1501 C C . SER A 1 207 ? 9.553 1.277 -3.318 1.00 91.44 207 SER A C 1
ATOM 1503 O O . SER A 1 207 ? 8.368 1.400 -3.636 1.00 91.44 207 SER A O 1
ATOM 1505 N N . VAL A 1 208 ? 10.215 0.132 -3.427 1.00 92.81 208 VAL A N 1
ATOM 1506 C CA . VAL A 1 208 ? 9.598 -1.142 -3.804 1.00 92.81 208 VAL A CA 1
ATOM 1507 C C . VAL A 1 208 ? 9.812 -2.132 -2.683 1.00 92.81 208 VAL A C 1
ATOM 1509 O O . VAL A 1 208 ? 10.876 -2.161 -2.062 1.00 92.81 208 VAL A O 1
ATOM 1512 N N . GLY A 1 209 ? 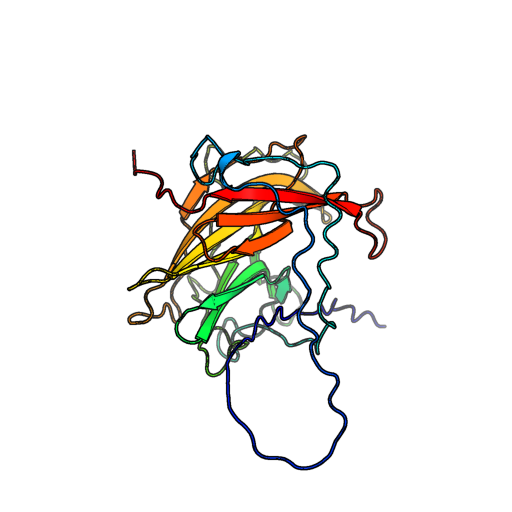8.797 -2.939 -2.431 1.00 94.12 209 GLY A N 1
ATOM 1513 C CA . GLY A 1 209 ? 8.873 -4.034 -1.489 1.00 94.12 209 GLY A CA 1
ATOM 1514 C C . GLY A 1 209 ? 8.132 -5.258 -1.987 1.00 94.12 209 GLY A C 1
ATOM 1515 O O . GLY A 1 209 ? 7.457 -5.217 -3.020 1.00 94.12 209 GLY A O 1
ATOM 1516 N N . GLN A 1 210 ? 8.264 -6.334 -1.229 1.00 95.94 210 GLN A N 1
ATOM 1517 C CA . GLN A 1 210 ? 7.547 -7.575 -1.444 1.00 95.94 210 GLN A CA 1
ATOM 1518 C C . GLN A 1 210 ? 6.911 -8.076 -0.152 1.00 95.94 210 GLN A C 1
ATOM 1520 O O . GLN A 1 210 ? 7.416 -7.838 0.943 1.00 95.94 210 GLN A O 1
ATOM 1525 N N . TRP A 1 211 ? 5.816 -8.806 -0.289 1.00 97.31 211 TRP A N 1
ATOM 1526 C CA . TRP A 1 211 ? 5.227 -9.597 0.779 1.00 97.31 211 TRP A CA 1
ATOM 1527 C C . TRP A 1 211 ? 4.877 -10.979 0.239 1.00 97.31 211 TRP A C 1
ATOM 1529 O O . TRP A 1 211 ? 4.383 -11.101 -0.881 1.00 97.31 211 TRP A O 1
ATOM 1539 N N . TRP A 1 212 ? 5.158 -12.010 1.028 1.00 96.44 212 TRP A N 1
ATOM 1540 C CA . TRP A 1 212 ? 4.865 -13.394 0.677 1.00 96.44 212 TRP A CA 1
ATOM 1541 C C . TRP A 1 212 ? 3.646 -13.878 1.447 1.00 96.44 212 TRP A C 1
ATOM 1543 O O . TRP A 1 212 ? 3.575 -13.726 2.666 1.00 96.44 212 TRP A O 1
ATOM 1553 N N . TYR A 1 213 ? 2.717 -14.490 0.726 1.00 96.94 213 TYR A N 1
ATOM 1554 C CA . TYR A 1 213 ? 1.494 -15.062 1.261 1.00 96.94 213 TYR A CA 1
ATOM 1555 C C . TYR A 1 213 ? 1.486 -16.576 1.067 1.00 96.94 213 TYR A C 1
ATOM 1557 O O . TYR A 1 213 ? 1.771 -17.075 -0.024 1.00 96.94 213 TYR A O 1
ATOM 1565 N N . ASP A 1 214 ? 1.154 -17.291 2.136 1.00 96.25 214 ASP A N 1
ATOM 1566 C CA . ASP A 1 214 ? 0.964 -18.735 2.139 1.00 96.25 214 ASP A CA 1
ATOM 1567 C C . ASP A 1 214 ? -0.543 -19.030 2.274 1.00 96.25 214 ASP A C 1
ATOM 1569 O O . ASP A 1 214 ? -1.131 -18.701 3.309 1.00 96.25 214 ASP A O 1
ATOM 1573 N N . PRO A 1 215 ? -1.207 -19.595 1.248 1.00 94.75 215 PRO A N 1
ATOM 1574 C CA . PRO A 1 215 ? -2.643 -19.864 1.308 1.00 94.75 215 PRO A CA 1
ATOM 1575 C C . PRO A 1 215 ? -3.016 -20.923 2.354 1.00 94.75 215 PRO A C 1
ATOM 1577 O O . PRO A 1 215 ? -4.163 -20.948 2.808 1.00 94.75 215 PRO A O 1
ATOM 1580 N N . ASP A 1 216 ? -2.066 -21.768 2.767 1.00 95.62 216 ASP A N 1
ATOM 1581 C CA . ASP A 1 216 ? -2.283 -22.767 3.816 1.00 95.62 216 ASP A CA 1
ATOM 1582 C C . ASP A 1 216 ? -2.149 -22.175 5.236 1.00 95.62 216 ASP A C 1
ATOM 1584 O O . ASP A 1 216 ? -2.576 -22.811 6.204 1.00 95.62 216 ASP A O 1
ATOM 1588 N N . ASP A 1 217 ? -1.610 -20.955 5.366 1.00 96.38 217 ASP A N 1
ATOM 1589 C CA . ASP A 1 217 ? -1.415 -20.237 6.633 1.00 96.38 217 ASP A CA 1
ATOM 1590 C C . ASP A 1 217 ? -1.784 -18.740 6.499 1.00 96.38 217 ASP A C 1
ATOM 1592 O O . ASP A 1 217 ? -0.916 -17.862 6.477 1.00 96.38 217 ASP A O 1
ATOM 1596 N N . PRO A 1 218 ? -3.083 -18.409 6.343 1.00 95.81 218 PRO A N 1
ATOM 1597 C CA . PRO A 1 218 ? -3.509 -17.031 6.131 1.00 95.81 218 PRO A CA 1
ATOM 1598 C C . PRO A 1 218 ? -3.257 -16.159 7.376 1.00 95.81 218 PRO A C 1
ATOM 1600 O O . PRO A 1 218 ? -3.592 -16.576 8.488 1.00 95.81 218 PRO A O 1
ATOM 1603 N N . PRO A 1 219 ? -2.801 -14.898 7.214 1.00 96.12 219 PRO A N 1
ATOM 1604 C CA . PRO A 1 219 ? -2.346 -14.027 8.307 1.00 96.12 219 PRO A CA 1
ATOM 1605 C C . PRO A 1 219 ? -3.519 -13.352 9.045 1.00 96.12 219 PRO A C 1
ATOM 1607 O O . PRO A 1 219 ? -3.556 -12.136 9.250 1.00 96.12 219 PRO A O 1
ATOM 1610 N N . ALA A 1 220 ? -4.550 -14.117 9.396 1.00 95.44 220 ALA A N 1
ATOM 1611 C CA . ALA A 1 220 ? -5.718 -13.604 10.095 1.00 95.44 220 ALA A CA 1
ATOM 1612 C C . ALA A 1 220 ? -5.317 -13.069 11.479 1.00 95.44 220 ALA A C 1
ATOM 1614 O O . ALA A 1 220 ? -4.942 -13.838 12.360 1.00 95.44 220 ALA A O 1
ATOM 1615 N N . HIS A 1 221 ? -5.459 -11.756 11.688 1.00 94.44 221 HIS A N 1
ATOM 1616 C CA . HIS A 1 221 ? -5.010 -11.049 12.895 1.00 94.44 221 HIS A CA 1
ATOM 1617 C C . HIS A 1 221 ? -3.489 -11.025 13.105 1.00 94.44 221 HIS A C 1
ATOM 1619 O O . HIS A 1 221 ? -3.018 -10.719 14.206 1.00 94.44 221 HIS A O 1
ATOM 1625 N N . GLU A 1 222 ? -2.727 -11.275 12.045 1.00 95.12 222 GLU A N 1
ATOM 1626 C CA . GLU A 1 222 ? -1.268 -11.209 12.020 1.00 95.12 222 GLU A CA 1
ATOM 1627 C C . GLU A 1 222 ? -0.789 -10.041 11.149 1.00 95.12 222 GLU A C 1
ATOM 1629 O O . GLU A 1 222 ? -1.531 -9.564 10.279 1.00 95.12 222 GLU A O 1
ATOM 1634 N N . PRO A 1 223 ? 0.402 -9.482 11.426 1.00 93.56 223 PRO A N 1
ATOM 1635 C CA . PRO A 1 223 ? 0.892 -8.348 10.664 1.00 93.56 223 PRO A CA 1
ATOM 1636 C C . PRO A 1 223 ? 1.210 -8.761 9.221 1.00 93.56 223 PRO A C 1
ATOM 1638 O O . PRO A 1 223 ? 1.853 -9.774 8.961 1.00 93.56 223 PRO A O 1
ATOM 1641 N N . VAL A 1 224 ? 0.790 -7.928 8.270 1.00 97.31 224 VAL A N 1
ATOM 1642 C CA . VAL A 1 224 ? 1.266 -7.991 6.884 1.00 97.31 224 VAL A CA 1
ATOM 1643 C C . VAL A 1 224 ? 2.530 -7.139 6.805 1.00 97.31 224 VAL A C 1
ATOM 1645 O O . VAL A 1 224 ? 2.447 -5.912 6.753 1.00 97.31 224 VAL A O 1
ATOM 1648 N N . GLU A 1 225 ? 3.692 -7.789 6.844 1.00 97.00 225 GLU A N 1
ATOM 1649 C CA . GLU A 1 225 ? 5.004 -7.132 6.846 1.00 97.00 225 GLU A CA 1
ATOM 1650 C C . GLU A 1 225 ? 5.659 -7.202 5.463 1.00 97.00 225 GLU A C 1
ATOM 1652 O O . GLU A 1 225 ? 6.073 -8.260 4.994 1.00 97.00 225 GLU A O 1
ATOM 1657 N N . VAL A 1 226 ? 5.761 -6.055 4.801 1.00 97.56 226 VAL A N 1
ATOM 1658 C CA . VAL A 1 226 ? 6.436 -5.904 3.513 1.00 97.56 226 VAL A CA 1
ATOM 1659 C C . VAL A 1 226 ? 7.934 -5.729 3.742 1.00 97.56 226 VAL A C 1
ATOM 1661 O O . VAL A 1 226 ? 8.390 -4.783 4.391 1.00 97.56 226 VAL A O 1
ATOM 1664 N N . GLU A 1 227 ? 8.710 -6.605 3.121 1.00 96.19 227 GLU A N 1
ATOM 1665 C CA . GLU A 1 227 ? 10.152 -6.473 2.981 1.00 96.19 227 GLU A CA 1
ATOM 1666 C C . GLU A 1 227 ? 10.473 -5.399 1.935 1.00 96.19 227 GLU A C 1
ATOM 1668 O O . GLU A 1 227 ? 9.983 -5.450 0.808 1.00 96.19 227 GLU A O 1
ATOM 1673 N N . ILE A 1 228 ? 11.311 -4.420 2.279 1.00 94.00 228 ILE A N 1
ATOM 1674 C CA . ILE A 1 228 ? 11.739 -3.385 1.330 1.00 94.00 228 ILE A CA 1
ATOM 1675 C C . ILE A 1 228 ? 12.896 -3.927 0.491 1.00 94.00 228 ILE A C 1
ATOM 1677 O O . ILE A 1 228 ? 13.969 -4.197 1.022 1.00 94.00 228 ILE A O 1
ATOM 1681 N N . LEU A 1 229 ? 12.684 -4.009 -0.822 1.00 90.56 229 LEU A N 1
ATOM 1682 C CA . LEU A 1 229 ? 13.680 -4.452 -1.799 1.00 90.56 229 LEU A CA 1
ATOM 1683 C C . LEU A 1 229 ? 14.574 -3.303 -2.268 1.00 90.56 229 LEU A C 1
ATOM 1685 O O . LEU A 1 229 ? 15.775 -3.466 -2.448 1.00 90.56 229 LEU A O 1
ATOM 1689 N N . GLU A 1 230 ? 13.984 -2.126 -2.473 1.00 88.88 230 GLU A N 1
ATOM 1690 C CA . GLU A 1 230 ? 14.707 -0.918 -2.858 1.00 88.88 230 GLU A CA 1
ATOM 1691 C C . GLU A 1 230 ? 14.032 0.292 -2.218 1.00 88.88 230 GLU A C 1
ATOM 1693 O O . GLU A 1 230 ? 12.826 0.513 -2.355 1.00 88.88 230 GLU A O 1
ATOM 1698 N N . SER A 1 231 ? 14.818 1.093 -1.504 1.00 87.25 231 SER A N 1
ATOM 1699 C CA . SER A 1 231 ? 14.324 2.241 -0.741 1.00 87.25 231 SER A CA 1
ATOM 1700 C C . SER A 1 231 ? 14.208 3.512 -1.593 1.00 87.25 231 SER A C 1
ATOM 1702 O O . SER A 1 231 ? 13.679 4.523 -1.114 1.00 87.25 231 SER A O 1
ATOM 1704 N N . ARG A 1 232 ? 14.739 3.509 -2.829 1.00 80.19 232 ARG A N 1
ATOM 1705 C CA . ARG A 1 232 ? 14.762 4.687 -3.705 1.00 80.19 232 ARG A CA 1
ATOM 1706 C C . ARG A 1 232 ? 14.957 4.354 -5.197 1.00 80.19 232 ARG A C 1
ATOM 1708 O O . ARG A 1 232 ? 15.990 4.688 -5.774 1.00 80.19 232 ARG A O 1
ATOM 1715 N N . ILE A 1 233 ? 13.931 3.826 -5.868 1.00 73.19 233 ILE A N 1
ATOM 1716 C CA . ILE A 1 233 ? 13.992 3.606 -7.331 1.00 73.19 233 ILE A CA 1
ATOM 1717 C C . ILE A 1 233 ? 13.850 4.903 -8.148 1.00 73.19 233 ILE A C 1
ATOM 1719 O O . ILE A 1 233 ? 14.454 5.044 -9.208 1.00 73.19 233 ILE A O 1
ATOM 1723 N N . PHE A 1 234 ? 13.118 5.899 -7.635 1.00 67.12 234 PHE A N 1
ATOM 1724 C CA . PHE A 1 234 ? 12.963 7.213 -8.270 1.00 67.12 234 PHE A CA 1
ATOM 1725 C C . PHE A 1 234 ? 13.222 8.299 -7.232 1.00 67.12 234 PHE A C 1
ATOM 1727 O O . PHE A 1 234 ? 12.504 8.406 -6.238 1.00 67.12 234 PHE A O 1
ATOM 1734 N N . GLY A 1 235 ? 14.292 9.076 -7.413 1.00 63.78 235 GLY A N 1
ATOM 1735 C CA . GLY A 1 235 ? 14.606 10.196 -6.527 1.00 63.78 235 GLY A CA 1
ATOM 1736 C C . GLY A 1 235 ? 13.537 11.295 -6.557 1.00 63.78 235 GLY A C 1
ATOM 1737 O O . GLY A 1 235 ? 12.657 11.292 -7.407 1.00 63.78 235 GLY A O 1
ATOM 1738 N N . VAL A 1 236 ? 13.652 12.264 -5.643 1.00 66.69 236 VAL A N 1
ATOM 1739 C CA . VAL A 1 236 ? 12.694 13.377 -5.466 1.00 66.69 236 VAL A CA 1
ATOM 1740 C C . VAL A 1 236 ? 12.404 14.148 -6.766 1.00 66.69 236 VAL A C 1
ATOM 1742 O O . VAL A 1 236 ? 11.285 14.608 -6.953 1.00 66.69 236 VAL A O 1
ATOM 1745 N N . ASP A 1 237 ? 13.387 14.239 -7.665 1.00 66.62 237 ASP A N 1
ATOM 1746 C CA . ASP A 1 237 ? 13.298 14.982 -8.932 1.00 66.62 237 ASP A CA 1
ATOM 1747 C C . ASP A 1 237 ? 13.158 14.066 -10.168 1.00 66.62 237 ASP A C 1
ATOM 1749 O O . ASP A 1 237 ? 13.246 14.526 -11.306 1.00 66.62 237 ASP A O 1
ATOM 1753 N N . GLY A 1 238 ? 13.018 12.753 -9.958 1.00 62.69 238 GLY A N 1
ATOM 1754 C CA . GLY A 1 238 ? 12.907 11.766 -11.030 1.00 62.69 238 GLY A CA 1
ATOM 1755 C C . GLY A 1 238 ? 11.474 11.607 -11.551 1.00 62.69 238 GLY A C 1
ATOM 1756 O O . GLY A 1 238 ? 10.521 12.010 -10.880 1.00 62.69 238 GLY A O 1
ATOM 1757 N N . PRO A 1 239 ? 11.290 10.986 -12.730 1.00 62.06 239 PRO A N 1
ATOM 1758 C CA . PRO A 1 239 ? 9.966 10.559 -13.161 1.00 62.06 239 PRO A CA 1
ATOM 1759 C C . PRO A 1 239 ? 9.391 9.587 -12.125 1.00 62.06 239 PRO A C 1
ATOM 1761 O O . PRO A 1 239 ? 10.030 8.603 -11.755 1.00 62.06 239 PRO A O 1
ATOM 1764 N N . ARG A 1 240 ? 8.190 9.886 -11.632 1.00 74.25 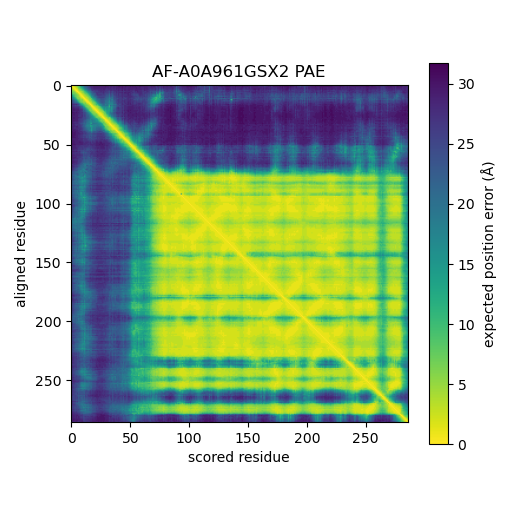240 ARG A N 1
ATOM 1765 C CA . ARG A 1 240 ? 7.477 9.038 -10.679 1.00 74.25 240 ARG A CA 1
ATOM 1766 C C . ARG A 1 240 ? 6.739 7.950 -11.453 1.00 74.25 240 ARG A C 1
ATOM 1768 O O . ARG A 1 240 ? 5.884 8.289 -12.260 1.00 74.25 240 ARG A O 1
ATOM 1775 N N . PHE A 1 241 ? 7.056 6.683 -11.196 1.00 82.81 241 PHE A N 1
ATOM 1776 C CA . PHE A 1 241 ? 6.262 5.526 -11.626 1.00 82.81 241 PHE A CA 1
ATOM 1777 C C . PHE A 1 241 ? 5.760 4.745 -10.408 1.00 82.81 241 PHE A C 1
ATOM 1779 O O . PHE A 1 241 ? 6.280 4.906 -9.303 1.00 82.81 241 PHE A O 1
ATOM 1786 N N . GLY A 1 242 ? 4.768 3.885 -10.628 1.00 85.44 242 GLY A N 1
ATOM 1787 C CA . GLY A 1 242 ? 4.161 3.042 -9.602 1.00 85.44 242 GLY A CA 1
ATOM 1788 C C . GLY A 1 242 ? 2.827 3.571 -9.081 1.00 85.44 242 GLY A C 1
ATOM 1789 O O . GLY A 1 242 ? 2.252 2.938 -8.206 1.00 85.44 242 GLY A O 1
ATOM 1790 N N . ASP A 1 243 ? 2.301 4.678 -9.621 1.00 85.31 243 ASP A N 1
ATOM 1791 C CA . ASP A 1 243 ? 0.961 5.189 -9.279 1.00 85.31 243 ASP A CA 1
ATOM 1792 C C . ASP A 1 243 ? -0.146 4.190 -9.664 1.00 85.31 243 ASP A C 1
ATOM 1794 O O . ASP A 1 243 ? -1.206 4.154 -9.047 1.00 85.31 243 ASP A O 1
ATOM 1798 N N . ALA A 1 244 ? 0.114 3.368 -10.680 1.00 87.06 244 ALA A N 1
ATOM 1799 C CA . ALA A 1 244 ? -0.630 2.157 -10.998 1.00 87.06 244 ALA A CA 1
ATOM 1800 C C . ALA A 1 244 ? 0.344 1.105 -11.544 1.00 87.06 244 ALA A C 1
ATOM 1802 O O . ALA A 1 244 ? 1.397 1.458 -12.080 1.00 87.06 244 ALA A O 1
ATOM 1803 N N . ALA A 1 245 ? -0.015 -0.171 -11.450 1.00 89.50 245 ALA A N 1
ATOM 1804 C CA . ALA A 1 245 ? 0.776 -1.262 -12.001 1.00 89.50 245 ALA A CA 1
ATOM 1805 C C . ALA A 1 245 ? -0.130 -2.382 -12.525 1.00 89.50 245 ALA A C 1
ATOM 1807 O O . ALA A 1 245 ? -1.252 -2.561 -12.047 1.00 89.50 245 ALA A O 1
ATOM 1808 N N . LEU A 1 246 ? 0.356 -3.116 -13.522 1.00 89.88 246 LEU A N 1
ATOM 1809 C CA . LEU A 1 246 ? -0.308 -4.280 -14.101 1.00 89.88 246 LEU A CA 1
ATOM 1810 C C . LEU A 1 246 ? 0.734 -5.369 -14.359 1.00 89.88 246 LEU A C 1
ATOM 1812 O O . LEU A 1 246 ? 1.660 -5.137 -15.134 1.00 89.88 246 LEU A O 1
ATOM 1816 N N . ALA A 1 247 ? 0.571 -6.542 -13.746 1.00 87.88 247 ALA A N 1
ATOM 1817 C CA . ALA A 1 247 ? 1.387 -7.709 -14.078 1.00 87.88 247 ALA A CA 1
ATOM 1818 C C . ALA A 1 247 ? 1.141 -8.132 -15.535 1.00 87.88 247 ALA A C 1
ATOM 1820 O O . ALA A 1 247 ? -0.001 -8.129 -16.001 1.00 87.88 247 ALA A O 1
ATOM 1821 N N . ASP A 1 248 ? 2.199 -8.507 -16.251 1.00 83.31 248 ASP A N 1
ATOM 1822 C CA . ASP A 1 248 ? 2.107 -8.944 -17.651 1.00 83.31 248 ASP A CA 1
ATOM 1823 C C . ASP A 1 248 ? 1.843 -10.455 -17.810 1.00 83.31 248 ASP A C 1
ATOM 1825 O O . ASP A 1 248 ? 1.531 -10.919 -18.906 1.00 83.31 248 ASP A O 1
ATOM 1829 N N . GLY A 1 249 ? 1.942 -11.220 -16.716 1.00 81.62 249 GLY A N 1
ATOM 1830 C CA . GLY A 1 249 ? 1.795 -12.678 -16.697 1.00 81.62 249 GLY A CA 1
ATOM 1831 C C . GLY A 1 249 ? 3.012 -13.460 -17.212 1.00 81.62 249 GLY A C 1
ATOM 1832 O O . GLY A 1 249 ? 2.973 -14.688 -17.235 1.00 81.62 249 GLY A O 1
ATOM 1833 N N . ALA A 1 250 ? 4.086 -12.776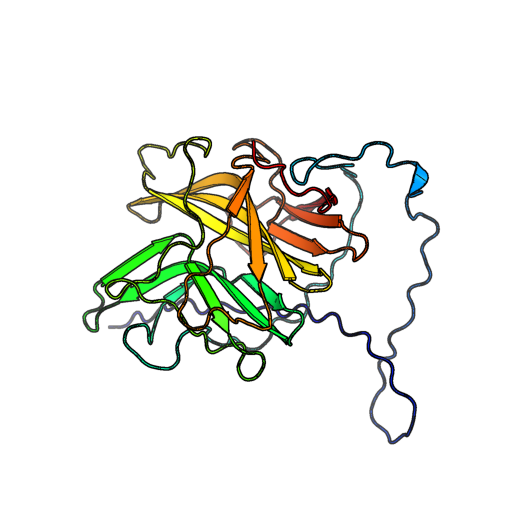 -17.609 1.00 82.44 250 ALA A N 1
ATOM 1834 C CA . ALA A 1 250 ? 5.344 -13.328 -18.111 1.00 82.44 250 ALA A CA 1
ATOM 1835 C C . ALA A 1 250 ? 6.535 -13.072 -17.162 1.00 82.44 250 ALA A C 1
ATOM 1837 O O . ALA A 1 250 ? 7.684 -13.283 -17.548 1.00 82.44 250 ALA A O 1
ATOM 1838 N N . GLY A 1 251 ? 6.267 -12.647 -15.922 1.00 81.44 251 GLY A N 1
ATOM 1839 C CA . GLY A 1 251 ? 7.287 -12.346 -14.911 1.00 81.44 251 GLY A CA 1
ATOM 1840 C C . GLY A 1 251 ? 7.712 -10.876 -14.866 1.00 81.44 251 GLY A C 1
ATOM 1841 O O . GLY A 1 251 ? 8.732 -10.554 -14.255 1.00 81.44 251 GLY A O 1
ATOM 1842 N N . GLY A 1 252 ? 6.949 -9.981 -15.497 1.00 86.19 252 GLY A N 1
ATOM 1843 C CA . GLY A 1 252 ? 7.142 -8.537 -15.455 1.00 86.19 252 GLY A CA 1
ATOM 1844 C C . GLY A 1 252 ? 5.878 -7.772 -15.056 1.00 86.19 252 GLY A C 1
ATOM 1845 O O . GLY A 1 252 ? 4.799 -8.330 -14.824 1.00 86.19 252 GLY A O 1
ATOM 1846 N N . ALA A 1 253 ? 6.008 -6.452 -14.974 1.00 88.00 253 ALA A N 1
ATOM 1847 C CA . ALA A 1 253 ? 4.885 -5.546 -14.786 1.00 88.00 253 ALA A CA 1
ATOM 1848 C C . ALA A 1 253 ? 5.052 -4.262 -15.599 1.00 88.00 253 ALA A C 1
ATOM 1850 O O . ALA A 1 253 ? 6.144 -3.711 -15.727 1.00 88.00 253 ALA A O 1
ATOM 1851 N N . TYR A 1 254 ? 3.931 -3.737 -16.085 1.00 87.81 254 TYR A N 1
ATOM 1852 C CA . TYR A 1 254 ? 3.837 -2.366 -16.565 1.00 87.81 254 TYR A CA 1
ATOM 1853 C C . TYR A 1 254 ? 3.532 -1.450 -15.385 1.00 87.81 254 TYR A C 1
ATOM 1855 O O . TYR A 1 254 ? 2.479 -1.580 -14.758 1.00 87.81 254 TYR A O 1
ATOM 1863 N N . VAL A 1 255 ? 4.432 -0.515 -15.093 1.00 86.81 255 VAL A N 1
ATOM 1864 C CA . VAL A 1 255 ? 4.282 0.482 -14.031 1.00 86.81 255 VAL A CA 1
ATOM 1865 C C . VAL A 1 255 ? 4.013 1.851 -14.637 1.00 86.81 255 VAL A C 1
ATOM 1867 O O . VAL A 1 255 ? 4.721 2.321 -15.528 1.00 86.81 255 VAL A O 1
ATOM 1870 N N . TYR A 1 256 ? 2.964 2.502 -14.154 1.00 85.56 256 TYR A N 1
ATOM 1871 C CA . TYR A 1 256 ? 2.458 3.756 -14.690 1.00 85.56 256 TYR A CA 1
ATOM 1872 C C . TYR A 1 256 ? 2.784 4.912 -13.754 1.00 85.56 256 TYR A C 1
ATOM 1874 O O . TYR A 1 256 ? 2.835 4.762 -12.531 1.00 85.56 256 TYR A O 1
ATOM 1882 N N . GLY A 1 257 ? 2.981 6.082 -14.341 1.00 83.19 257 GLY A N 1
ATOM 1883 C CA . GLY A 1 257 ? 3.183 7.335 -13.632 1.00 83.19 257 GLY A CA 1
ATOM 1884 C C . GLY A 1 257 ? 2.484 8.462 -14.362 1.00 83.19 257 GLY A C 1
ATOM 1885 O O . GLY A 1 257 ? 2.595 8.547 -15.583 1.00 83.19 257 GLY A O 1
ATOM 1886 N N . CYS A 1 258 ? 1.764 9.323 -13.652 1.00 76.56 258 CYS A N 1
ATOM 1887 C CA . CYS A 1 258 ? 1.086 10.453 -14.283 1.00 76.56 258 CYS A CA 1
ATOM 1888 C C . CYS A 1 258 ? 1.585 11.775 -13.720 1.00 76.56 258 CYS A C 1
ATOM 1890 O O . CYS A 1 258 ? 1.714 11.942 -12.507 1.00 76.56 258 CYS A O 1
ATOM 1892 N N . ASP A 1 259 ? 1.803 12.748 -14.603 1.00 73.00 259 ASP A N 1
ATOM 1893 C CA . ASP A 1 259 ? 2.037 14.113 -14.154 1.00 73.00 259 ASP A CA 1
ATOM 1894 C C . ASP A 1 259 ? 0.776 14.618 -13.436 1.00 73.00 259 ASP A C 1
ATOM 1896 O O . ASP A 1 259 ? -0.347 14.539 -13.952 1.00 73.00 259 ASP A O 1
ATOM 1900 N N . LEU A 1 260 ? 0.957 15.109 -12.212 1.00 64.88 260 LEU A N 1
ATOM 1901 C CA . LEU A 1 260 ? -0.110 15.768 -11.473 1.00 64.88 260 LEU A CA 1
ATOM 1902 C C . LEU A 1 260 ? -0.189 17.230 -11.933 1.00 64.88 260 LEU A C 1
ATOM 1904 O O . LEU A 1 260 ? 0.852 17.881 -12.055 1.00 64.88 260 LEU A O 1
ATOM 1908 N N . PRO A 1 261 ? -1.393 17.778 -12.172 1.00 57.22 261 PRO A N 1
ATOM 1909 C CA . PRO A 1 261 ? -1.532 19.196 -12.466 1.00 57.22 261 PRO A CA 1
ATOM 1910 C C . PRO A 1 261 ? -1.046 20.023 -11.268 1.00 57.22 261 PRO A C 1
ATOM 1912 O O . PRO A 1 261 ? -1.299 19.661 -10.119 1.00 57.22 261 PRO A O 1
ATOM 1915 N N . ASP A 1 262 ? -0.385 21.151 -11.536 1.00 50.75 262 ASP A N 1
ATOM 1916 C CA . ASP A 1 262 ? -0.016 22.144 -10.522 1.00 50.75 262 ASP A CA 1
ATOM 1917 C C . ASP A 1 262 ? -0.864 23.423 -10.706 1.00 50.75 262 ASP A C 1
ATOM 1919 O O . ASP A 1 262 ? -0.771 24.069 -11.756 1.00 50.75 262 ASP A O 1
ATOM 1923 N N . PRO A 1 263 ? -1.727 23.812 -9.744 1.00 52.56 263 PRO A N 1
ATOM 1924 C CA . PRO A 1 263 ? -2.030 23.118 -8.492 1.00 52.56 263 PRO A CA 1
ATOM 1925 C C . PRO A 1 263 ? -2.857 21.842 -8.729 1.00 52.56 263 PRO A C 1
ATOM 1927 O O . PRO A 1 263 ? -3.619 21.797 -9.701 1.00 52.56 263 PRO A O 1
ATOM 1930 N N . PRO A 1 264 ? -2.814 20.855 -7.811 1.00 50.94 264 PRO A N 1
ATOM 1931 C CA . PRO A 1 264 ? -3.600 19.627 -7.909 1.00 50.94 264 PRO A CA 1
ATOM 1932 C C . PRO A 1 264 ? -5.088 19.952 -7.735 1.00 50.94 264 PRO A C 1
ATOM 1934 O O . PRO A 1 264 ? -5.641 19.941 -6.635 1.00 50.94 264 PRO A O 1
ATOM 1937 N N . ARG A 1 265 ? -5.743 20.348 -8.827 1.00 42.56 265 ARG A N 1
ATOM 1938 C CA . ARG A 1 265 ? -7.158 20.719 -8.870 1.00 42.56 265 ARG A CA 1
ATOM 1939 C C . ARG A 1 265 ? -7.835 19.959 -10.001 1.00 42.56 265 ARG A C 1
ATOM 1941 O O . ARG A 1 265 ? -7.723 20.338 -11.160 1.00 42.56 265 ARG A O 1
ATOM 1948 N N . GLY A 1 266 ? -8.609 18.944 -9.632 1.00 45.59 266 GLY A N 1
ATOM 1949 C CA . GLY A 1 266 ? -9.490 18.216 -10.544 1.00 45.59 266 GLY A CA 1
ATOM 1950 C C . GLY A 1 266 ? -8.952 16.850 -10.993 1.00 45.59 266 GLY A C 1
ATOM 1951 O O . GLY A 1 266 ? -7.817 16.502 -10.688 1.00 45.59 266 GLY A O 1
ATOM 1952 N N . PRO A 1 267 ? -9.781 16.064 -11.703 1.00 45.59 267 PRO A N 1
ATOM 1953 C CA . PRO A 1 267 ? -9.499 14.676 -12.086 1.00 45.59 267 PRO A CA 1
ATOM 1954 C C . PRO A 1 267 ? -8.523 14.539 -13.267 1.00 45.59 267 PRO A C 1
ATOM 1956 O O . PRO A 1 267 ? -8.361 13.450 -13.806 1.00 45.59 267 PRO A O 1
ATOM 1959 N N . SER A 1 268 ? -7.925 15.637 -13.731 1.00 49.25 268 SER A N 1
ATOM 1960 C CA . SER A 1 268 ? -7.058 15.646 -14.906 1.00 49.25 268 SER A CA 1
ATOM 1961 C C . SER A 1 268 ? -5.604 15.410 -14.502 1.00 49.25 268 SER A C 1
ATOM 1963 O O . SER A 1 268 ? -4.847 16.367 -14.361 1.00 49.25 268 SER A O 1
ATOM 1965 N N . SER A 1 269 ? -5.223 14.152 -14.303 1.00 60.72 269 SER A N 1
ATOM 1966 C CA . SER A 1 269 ? -3.822 13.729 -14.337 1.00 60.72 269 SER A CA 1
ATOM 1967 C C . SER A 1 269 ? -3.374 13.542 -15.792 1.00 60.72 269 SER A C 1
ATOM 1969 O O . SER A 1 269 ? -4.159 13.114 -16.642 1.00 60.72 269 SER A O 1
ATOM 1971 N N . GLY A 1 270 ? -2.129 13.904 -16.103 1.00 65.31 270 GLY A N 1
ATOM 1972 C CA . GLY A 1 270 ? -1.547 13.693 -17.425 1.00 65.31 270 GLY A CA 1
ATOM 1973 C C . GLY A 1 270 ? -0.511 14.747 -17.846 1.00 65.31 270 GLY A C 1
ATOM 1974 O O . GLY A 1 270 ? -0.576 15.887 -17.384 1.00 65.31 270 GLY A O 1
ATOM 1975 N N . PRO A 1 271 ? 0.403 14.401 -18.772 1.00 72.75 271 PRO A N 1
ATOM 1976 C CA . PRO A 1 271 ? 0.504 13.117 -19.472 1.00 72.75 271 PRO A CA 1
ATOM 1977 C C . PRO A 1 271 ? 0.930 11.962 -18.552 1.00 72.75 271 PRO A C 1
ATOM 1979 O O . PRO A 1 271 ? 1.647 12.156 -17.571 1.00 72.75 271 PRO A O 1
ATOM 1982 N N . CYS A 1 272 ? 0.436 10.762 -18.855 1.00 78.31 272 CYS A N 1
ATOM 1983 C CA . CYS A 1 272 ? 0.852 9.536 -18.181 1.00 78.31 272 CYS A CA 1
ATOM 1984 C C . CYS A 1 272 ? 1.942 8.842 -18.995 1.00 78.31 272 CYS A C 1
ATOM 1986 O O . CYS A 1 272 ? 1.979 8.945 -20.220 1.00 78.31 272 CYS A O 1
ATOM 1988 N N . ARG A 1 273 ? 2.830 8.150 -18.294 1.00 80.50 273 ARG A N 1
ATOM 1989 C CA . ARG A 1 273 ? 3.976 7.416 -18.821 1.00 80.50 273 ARG A CA 1
ATOM 1990 C C . ARG A 1 273 ? 3.914 5.992 -18.289 1.00 80.50 273 ARG A C 1
ATOM 1992 O O . ARG A 1 273 ? 3.358 5.757 -17.215 1.00 80.50 273 ARG A O 1
ATOM 1999 N N . VAL A 1 274 ? 4.506 5.068 -19.030 1.00 84.38 274 VAL A N 1
ATOM 2000 C CA . VAL A 1 274 ? 4.619 3.662 -18.648 1.00 84.38 274 VAL A CA 1
ATOM 2001 C C . VAL A 1 274 ? 6.075 3.225 -18.748 1.00 84.38 274 VAL A C 1
ATOM 2003 O O . VAL A 1 274 ? 6.830 3.729 -19.578 1.00 84.38 274 VAL A O 1
ATOM 2006 N N . ALA A 1 275 ? 6.456 2.323 -17.861 1.00 82.81 275 ALA A N 1
ATOM 2007 C CA . ALA A 1 275 ? 7.722 1.617 -17.856 1.00 82.81 275 ALA A CA 1
ATOM 2008 C C . ALA A 1 275 ? 7.432 0.126 -17.682 1.00 82.81 275 ALA A C 1
ATOM 2010 O O . ALA A 1 275 ? 6.455 -0.234 -17.021 1.00 82.81 275 ALA A O 1
ATOM 2011 N N . TRP A 1 276 ? 8.269 -0.732 -18.256 1.00 85.00 276 TRP A N 1
ATOM 2012 C CA . TRP A 1 276 ? 8.239 -2.158 -17.954 1.00 85.00 276 TRP A CA 1
ATOM 2013 C C . TRP A 1 276 ? 9.338 -2.482 -16.939 1.00 85.00 276 TRP A C 1
ATOM 2015 O O . TRP A 1 276 ? 10.443 -1.933 -16.993 1.00 85.00 276 TRP A O 1
ATOM 2025 N N . VAL A 1 277 ? 9.016 -3.346 -15.983 1.00 83.25 277 VAL A N 1
ATOM 2026 C CA . VAL A 1 277 ? 9.949 -3.818 -14.957 1.00 83.25 277 VAL A CA 1
ATOM 2027 C C . VAL A 1 277 ? 9.897 -5.334 -14.875 1.00 83.25 277 VAL A C 1
ATOM 2029 O O . VAL A 1 277 ? 8.822 -5.933 -14.906 1.00 83.25 277 VAL A O 1
ATOM 2032 N N . GLU A 1 278 ? 11.066 -5.948 -14.742 1.00 84.75 278 GLU A N 1
ATOM 2033 C CA . GLU A 1 278 ? 11.197 -7.375 -14.472 1.00 84.75 278 GLU A CA 1
ATOM 2034 C C . GLU A 1 278 ? 10.917 -7.625 -12.984 1.00 84.75 278 GLU A C 1
ATOM 2036 O O . GLU A 1 278 ? 11.480 -6.959 -12.116 1.00 84.75 278 GLU A O 1
ATOM 2041 N N . LEU A 1 279 ? 10.046 -8.584 -12.666 1.00 81.12 279 LEU A N 1
ATOM 2042 C CA . LEU A 1 279 ? 9.794 -8.997 -11.282 1.00 81.12 279 LEU A CA 1
ATOM 2043 C C . LEU A 1 279 ? 10.752 -10.130 -10.872 1.00 81.12 279 LEU A C 1
ATOM 2045 O O . LEU A 1 279 ? 11.013 -10.330 -9.689 1.00 81.12 279 LEU A O 1
ATOM 2049 N N . GLY A 1 280 ? 11.303 -10.866 -11.839 1.00 61.66 280 GLY A N 1
ATOM 2050 C CA . GLY A 1 280 ? 11.958 -12.170 -11.686 1.00 61.66 280 GLY A CA 1
ATOM 2051 C C . GLY A 1 280 ? 13.272 -12.264 -10.901 1.00 61.66 280 GLY A C 1
ATOM 2052 O O . GLY A 1 280 ? 13.951 -13.278 -11.044 1.00 61.66 280 GLY A O 1
ATOM 2053 N N . HIS A 1 281 ? 13.674 -11.286 -10.086 1.00 52.97 281 HIS A N 1
ATOM 2054 C CA . HIS A 1 281 ? 14.830 -11.435 -9.190 1.00 52.97 281 HIS A CA 1
ATOM 2055 C C . HIS A 1 281 ? 14.412 -11.216 -7.735 1.00 52.97 281 HIS A C 1
ATOM 2057 O O . HIS A 1 281 ? 14.068 -10.104 -7.333 1.00 52.97 281 HIS A O 1
ATOM 2063 N N . GLU A 1 282 ? 14.460 -12.292 -6.949 1.00 47.75 282 GLU A N 1
ATOM 2064 C CA . GLU A 1 282 ? 14.657 -12.203 -5.503 1.00 47.75 282 GLU A CA 1
ATOM 2065 C C . GLU A 1 282 ? 15.954 -11.414 -5.287 1.00 47.75 282 GLU A C 1
ATOM 2067 O O . GLU A 1 282 ? 16.969 -11.691 -5.931 1.00 47.75 282 GLU A O 1
ATOM 2072 N N . ALA A 1 283 ? 15.932 -10.379 -4.448 1.00 38.66 283 ALA A N 1
ATOM 2073 C CA . ALA A 1 283 ? 17.188 -9.807 -3.996 1.00 38.66 283 ALA A CA 1
ATOM 2074 C C . ALA A 1 283 ? 17.896 -10.910 -3.201 1.00 38.66 283 ALA A C 1
ATOM 2076 O O . ALA A 1 283 ? 17.417 -11.291 -2.135 1.00 38.66 283 ALA A O 1
ATOM 2077 N N . ASP A 1 284 ? 18.992 -11.460 -3.733 1.00 30.02 284 ASP A N 1
ATOM 2078 C CA . ASP A 1 284 ? 19.871 -12.326 -2.952 1.00 30.02 284 ASP A CA 1
ATOM 2079 C C . ASP A 1 284 ? 20.201 -11.579 -1.655 1.00 30.02 284 ASP A C 1
ATOM 2081 O O . ASP A 1 284 ? 20.783 -10.491 -1.690 1.00 30.02 284 ASP A O 1
ATOM 2085 N N . ALA A 1 285 ? 19.788 -12.140 -0.518 1.00 27.33 285 ALA A N 1
ATOM 2086 C CA . ALA A 1 285 ? 20.088 -11.588 0.791 1.00 27.33 285 ALA A CA 1
ATOM 2087 C C . ALA A 1 285 ? 21.615 -11.496 0.952 1.00 27.33 285 ALA A C 1
ATOM 2089 O O . ALA A 1 285 ? 22.290 -12.515 1.117 1.00 27.33 285 ALA A O 1
ATOM 2090 N N . THR A 1 286 ? 22.166 -10.284 0.864 1.00 30.22 286 THR A N 1
ATOM 2091 C CA . THR A 1 286 ? 23.573 -9.994 1.184 1.00 30.22 286 THR A CA 1
ATOM 2092 C C . THR A 1 286 ? 23.768 -9.738 2.666 1.00 30.22 286 THR A C 1
ATOM 2094 O O . THR A 1 286 ? 22.992 -8.918 3.209 1.00 30.22 286 THR A O 1
#

Nearest PDB structures (foldseek):
  3bb9-assembly3_E  TM=5.638E-01  e=1.256E+00  Shewanella frigidimarina NCIMB 400
  6p7l-assembly1_D  TM=6.344E-01  e=5.084E+00  Streptomyces sp. CM020
  6p7l-assembly2_C  TM=6.429E-01  e=8.705E+00  Streptomyces sp. CM020

Sequence (286 aa):
MARNGGTHMSVVRLGALCGVALTAALAGGLSACQPVEPHEGSPDPAAAGRSGPVSWVADFEPDAQLVARVGQVGEVRPVGPRDGELSGLSRDAGVSVELSDGSVVWFFGDTALFEPDGSMRFFEIGSAAWASGLDPFVTLDHAESGSVQAFARPTRESPRCPPDAPSAGLWPLSAVLDPHIERDRVVIWMANICLGANRAAVGRGVSVGQWWYDPDDPPAHEPVEVEILESRIFGVDGPRFGDAALADGAGGAYVYGCDLPDPPRGPSSGPCRVAWVELGHEADAT

Secondary structure (DSSP, 8-state):
---------PPP---------------S-----PPPPPPTTPPPGGG------TT-EE---TT------PPPP------B-SSSTTTT-EE-S-EEEE-TTS-EEEEEEEEEEE-TTS-EEEEEEEEEEEE-TTSTTB-----BTTBPPBSS---SSSPPPPTTS-EEEEEEEEEEEEE-SSSEEEEEEEEEEEE-GGG-EEEEEEEEEEEEE-TTS--TTS---PEEEEEEEE-TTSPP--SEEEE-SSSEEEEEEEPPPSS--SS---SEEEEEEE--------